Protein 4X9X (pdb70)

Structure (mmCIF, N/CA/C/O backbone):
data_4X9X
#
_entry.id   4X9X
#
_cell.length_a   167.343
_cell.length_b   41.872
_cell.length_c   38.573
_cell.angle_alpha   90.00
_cell.angle_beta   94.49
_cell.angle_gamma   90.00
#
_symmetry.space_group_name_H-M   'C 1 2 1'
#
loop_
_entity.id
_entity.type
_entity.pdbx_description
1 polymer 'DegV domain-containing protein MW1315'
2 non-polymer 'OLEIC ACID'
3 non-polymer 1,2-ETHANEDIOL
4 water water
#
loop_
_atom_site.group_PDB
_atom_site.id
_atom_site.type_symbol
_atom_site.label_atom_id
_atom_site.label_alt_id
_atom_site.label_comp_id
_atom_site.label_asym_id
_atom_site.label_entity_id
_atom_site.label_seq_id
_atom_site.pdbx_PDB_ins_code
_atom_site.Cartn_x
_atom_site.Cartn_y
_atom_site.Cartn_z
_atom_site.occupancy
_atom_site.B_iso_or_equiv
_atom_site.auth_seq_id
_atom_site.auth_comp_id
_atom_site.auth_asym_id
_atom_site.auth_atom_id
_atom_site.pdbx_PDB_model_num
ATOM 1 N N . THR A 1 22 ? -11.178 -20.565 33.174 1.00 38.68 2 THR A N 1
ATOM 2 C CA . THR A 1 22 ? -10.554 -19.354 33.691 1.00 36.68 2 THR A CA 1
ATOM 3 C C . THR A 1 22 ? -10.955 -18.145 32.845 1.00 31.55 2 THR A C 1
ATOM 4 O O . THR A 1 22 ? -11.158 -17.054 33.378 1.00 32.46 2 THR A O 1
ATOM 7 N N . LYS A 1 23 ? -11.080 -18.336 31.533 1.00 26.38 3 LYS A N 1
ATOM 8 C CA . LYS A 1 23 ? -11.466 -17.235 30.655 1.00 22.40 3 LYS A CA 1
ATOM 9 C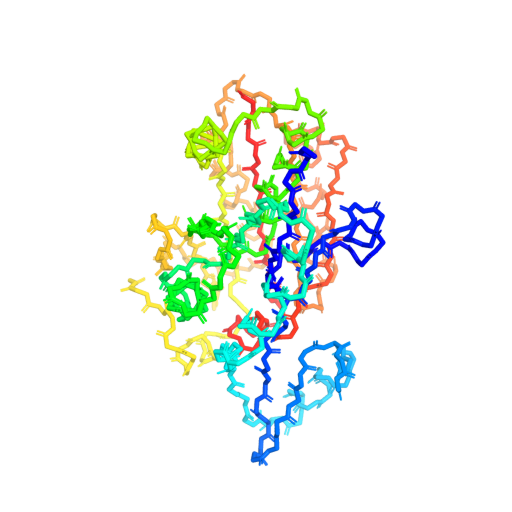 C . LYS A 1 23 ? -12.887 -16.790 30.948 1.00 16.41 3 LYS A C 1
ATOM 10 O O . LYS A 1 23 ? -13.782 -17.607 31.123 1.00 17.04 3 LYS A O 1
ATOM 29 N N . GLN A 1 24 ? -13.084 -15.488 31.003 1.00 12.76 4 GLN A N 1
ATOM 30 C CA . GLN A 1 24 ? -14.426 -14.937 31.103 1.00 10.80 4 GLN A CA 1
ATOM 31 C C . GLN A 1 24 ? -15.239 -15.229 29.845 1.00 10.62 4 GLN A C 1
ATOM 32 O O . GLN A 1 24 ? -14.707 -15.289 28.747 1.00 13.56 4 GLN A O 1
ATOM 46 N N . ILE A 1 25 ? -16.543 -15.364 30.024 1.00 9.42 5 ILE A N 1
ATOM 47 C CA . ILE A 1 25 ? -17.486 -15.572 28.941 1.00 8.77 5 ILE A CA 1
ATOM 48 C C . ILE A 1 25 ? -18.118 -14.225 28.613 1.00 8.59 5 ILE A C 1
ATOM 49 O O . ILE A 1 25 ? -18.497 -13.486 29.509 1.00 10.16 5 ILE A O 1
ATOM 65 N N . ILE A 1 26 ? -18.224 -13.896 27.327 1.00 8.29 6 ILE A N 1
ATOM 66 C CA . ILE A 1 26 ? -18.718 -12.601 26.880 1.00 8.23 6 ILE A CA 1
ATOM 67 C C . ILE A 1 26 ? -20.167 -12.697 26.419 1.00 7.55 6 ILE A C 1
ATOM 68 O O . ILE A 1 26 ? -20.497 -13.539 25.589 1.00 8.60 6 ILE A O 1
ATOM 84 N N . VAL A 1 27 ? -20.991 -11.785 26.935 1.00 7.39 7 VAL A N 1
ATOM 85 C CA . VAL A 1 27 ? -22.384 -11.625 26.541 1.00 7.23 7 VAL A CA 1
ATOM 86 C C . VAL A 1 27 ? -22.559 -10.195 26.072 1.00 6.34 7 VAL A C 1
ATOM 87 O O . VAL A 1 27 ? -21.986 -9.272 26.637 1.00 7.06 7 VAL A O 1
ATOM 100 N N . THR A 1 28 ? -23.385 -10.008 25.047 1.00 6.74 8 THR A N 1
ATOM 101 C CA . THR A 1 28 ? -23.773 -8.680 24.619 1.00 6.44 8 THR A CA 1
ATOM 102 C C . THR A 1 28 ? -25.218 -8.721 24.116 1.00 6.14 8 THR A C 1
ATOM 103 O O . THR A 1 28 ? -25.917 -9.717 24.306 1.00 8.12 8 THR A O 1
ATOM 114 N N . ASP A 1 29 ? -25.663 -7.626 23.528 1.00 6.68 9 ASP A N 1
ATOM 115 C CA . ASP A 1 29 ? -26.991 -7.539 22.921 1.00 7.01 9 ASP A CA 1
ATOM 116 C C . ASP A 1 29 ? -26.846 -7.474 21.401 1.00 7.20 9 ASP A C 1
ATOM 117 O O . ASP A 1 29 ? -25.756 -7.637 20.878 1.00 8.54 9 ASP A O 1
ATOM 126 N N . SER A 1 30 ? -27.956 -7.286 20.710 1.00 6.66 10 SER A N 1
ATOM 127 C CA . SER A 1 30 ? -27.988 -7.371 19.254 1.00 6.84 10 SER A CA 1
ATOM 128 C C . SER A 1 30 ? -27.712 -6.048 18.530 1.00 6.75 10 SER A C 1
ATOM 129 O O . SER A 1 30 ? -28.008 -5.948 17.344 1.00 7.74 10 SER A O 1
ATOM 137 N N . THR A 1 31 ? -27.103 -5.068 19.193 1.00 6.39 11 THR A N 1
ATOM 138 C CA . THR A 1 31 ? -26.899 -3.761 18.607 1.00 6.29 11 THR A CA 1
ATOM 139 C C . THR A 1 31 ? -25.445 -3.380 18.295 1.00 6.21 11 THR A C 1
ATOM 140 O O . THR A 1 31 ? -25.169 -2.204 18.058 1.00 7.48 11 THR A O 1
ATOM 151 N N . SER A 1 32 ? -24.532 -4.348 18.268 1.00 6.53 12 SER A N 1
ATOM 152 C CA . SER A 1 32 ? -23.118 -4.056 18.019 1.00 6.87 12 SER A CA 1
ATOM 153 C C . SER A 1 32 ? -22.760 -3.846 16.550 1.00 6.84 12 SER A C 1
ATOM 154 O O . SER A 1 32 ? -21.699 -3.314 16.254 1.00 8.05 12 SER A O 1
ATOM 162 N N . ASP A 1 33 ? -23.622 -4.340 15.656 1.00 6.46 13 ASP A N 1
ATOM 163 C CA . ASP A 1 33 ? -23.403 -4.358 14.206 1.00 7.15 13 ASP A CA 1
ATOM 164 C C . ASP A 1 33 ? -22.144 -5.125 13.778 1.00 8.17 13 ASP A C 1
ATOM 165 O O . ASP A 1 33 ? -21.748 -5.059 12.617 1.00 9.02 13 ASP A O 1
ATOM 174 N N . LEU A 1 34 ? -21.587 -5.938 14.667 1.00 7.36 14 LEU A N 1
ATOM 175 C CA . LEU A 1 34 ? -20.543 -6.883 14.264 1.00 7.55 14 LEU A CA 1
ATOM 176 C C . LEU A 1 34 ? -21.155 -7.998 13.438 1.00 8.65 14 LEU A C 1
ATOM 177 O O . LEU A 1 34 ? -22.329 -8.319 13.574 1.00 10.41 14 LEU A O 1
ATOM 193 N N . SER A 1 35 ? -20.372 -8.557 12.529 1.00 9.68 15 SER A N 1
ATOM 194 C CA . SER A 1 35 ? -20.886 -9.620 11.685 1.00 11.50 15 SER A CA 1
ATOM 195 C C . SER A 1 35 ? -21.222 -10.867 12.503 1.00 10.63 15 SER A C 1
ATOM 196 O O . SER A 1 35 ? -20.596 -11.160 13.520 1.00 10.46 15 SER A O 1
ATOM 204 N N . LYS A 1 36 ? -22.206 -11.625 12.034 1.00 13.60 16 LYS A N 1
ATOM 205 C CA . LYS A 1 36 ? -22.549 -12.883 12.680 1.00 12.76 16 LYS A CA 1
ATOM 206 C C . LYS A 1 36 ? -21.344 -13.824 12.703 1.00 11.94 16 LYS A C 1
ATOM 207 O O . LYS A 1 36 ? -21.129 -14.543 13.669 1.00 12.13 16 LYS A O 1
ATOM 226 N N . GLU A 1 37 ? -20.552 -13.821 11.636 1.00 11.14 17 GLU A N 1
ATOM 227 C CA . GLU A 1 37 ? -19.370 -14.672 11.565 1.00 12.63 17 GLU A CA 1
ATOM 228 C C . GLU A 1 37 ? -18.406 -14.348 12.710 1.00 10.58 17 GLU A C 1
ATOM 229 O O 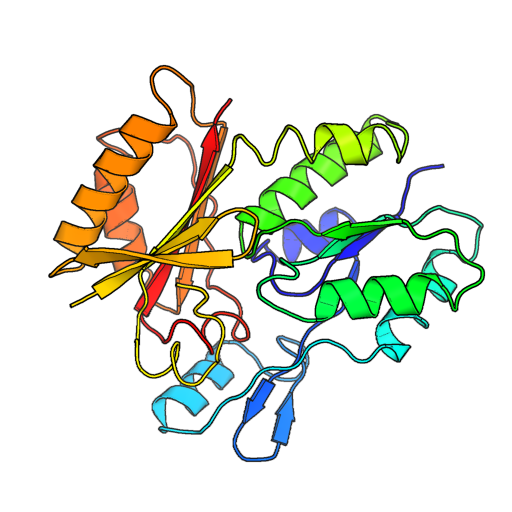. GLU A 1 37 ? -17.877 -15.262 13.361 1.00 11.15 17 GLU A O 1
ATOM 241 N N . TYR A 1 38 ? -18.181 -13.056 12.957 1.00 10.28 18 TYR A N 1
ATOM 242 C CA . TYR A 1 38 ? -17.280 -12.640 14.027 1.00 10.24 18 TYR A CA 1
ATOM 243 C C . TYR A 1 38 ? -17.839 -13.037 15.396 1.00 8.56 18 TYR A C 1
ATOM 244 O O . TYR A 1 38 ? -17.126 -13.579 16.253 1.00 9.86 18 TYR A O 1
ATOM 262 N N . LEU A 1 39 ? -19.121 -12.768 15.610 1.00 8.86 19 LEU A N 1
ATOM 263 C CA . LEU A 1 39 ? -19.754 -13.074 16.885 1.00 8.93 19 LEU A CA 1
ATOM 264 C C . LEU A 1 39 ? -19.689 -14.570 17.172 1.00 8.94 19 LEU A C 1
ATOM 265 O O . LEU A 1 39 ? -19.355 -14.984 18.289 1.00 9.72 19 LEU A O 1
ATOM 281 N N . GLU A 1 40 ? -20.005 -15.391 16.181 1.00 8.98 20 GLU A N 1
ATOM 282 C CA . GLU A 1 40 ? -19.970 -16.835 16.373 1.00 9.93 20 GLU A CA 1
ATOM 283 C C . GLU A 1 40 ? -18.540 -17.329 16.598 1.00 10.00 20 GLU A C 1
ATOM 284 O O . GLU A 1 40 ? -18.292 -18.168 17.472 1.00 10.93 20 GLU A O 1
ATOM 296 N N . ALA A 1 41 ? -17.602 -16.838 15.790 1.00 10.08 21 ALA A N 1
ATOM 297 C CA . ALA A 1 41 ? -16.223 -17.316 15.841 1.00 11.97 21 ALA A CA 1
ATOM 298 C C . ALA A 1 41 ? -15.597 -17.053 17.197 1.00 10.95 21 ALA A C 1
ATOM 299 O O . ALA A 1 41 ? -14.713 -17.786 17.629 1.00 12.73 21 ALA A O 1
ATOM 306 N N . ASN A 1 42 ? -16.036 -15.990 17.863 1.00 10.59 22 ASN A N 1
ATOM 307 C CA . ASN A 1 42 ? -15.440 -15.589 19.129 1.00 11.35 22 ASN A CA 1
ATOM 308 C C . ASN A 1 42 ? -16.304 -15.912 20.332 1.00 11.86 22 ASN A C 1
ATOM 309 O O . ASN A 1 42 ? -16.063 -15.406 21.420 1.00 12.85 22 ASN A O 1
ATOM 320 N N . ASN A 1 43 ? -17.312 -16.749 20.116 1.00 11.15 23 ASN A N 1
ATOM 321 C CA . ASN A 1 43 ? -18.166 -17.230 21.193 1.00 12.15 23 ASN A CA 1
ATOM 322 C C . ASN A 1 43 ? -18.817 -16.112 21.984 1.00 10.57 23 ASN A C 1
ATOM 323 O O . ASN A 1 43 ? -18.906 -16.160 23.210 1.00 12.33 23 ASN A O 1
ATOM 334 N N . ILE A 1 44 ? -19.289 -15.105 21.268 1.00 9.09 24 ILE A N 1
ATOM 335 C CA A ILE A 1 44 ? -19.946 -13.979 21.891 0.69 9.75 24 ILE A CA 1
ATOM 336 C CA B ILE A 1 44 ? -19.961 -13.974 21.882 0.31 9.49 24 ILE A CA 1
ATOM 337 C C . ILE A 1 44 ? -21.444 -14.271 21.915 1.00 8.89 24 ILE A C 1
ATOM 338 O O . ILE A 1 44 ? -22.068 -14.492 20.875 1.00 11.50 24 ILE A O 1
ATOM 368 N N . HIS A 1 45 ? -22.010 -14.321 23.108 1.00 7.89 25 HIS A N 1
ATOM 369 C CA . HIS A 1 45 ? -23.411 -14.689 23.278 1.00 8.35 25 HIS A CA 1
ATOM 370 C C . HIS A 1 45 ? -24.286 -13.457 23.206 1.00 8.72 25 HIS A C 1
ATOM 371 O O . HIS A 1 45 ? -24.089 -12.523 23.951 1.00 11.68 25 HIS A O 1
ATOM 385 N N . VAL A 1 46 ? -25.251 -13.461 22.297 1.00 7.76 26 VAL A N 1
ATOM 386 C CA . VAL A 1 46 ? -26.095 -12.313 22.024 1.00 8.68 26 VAL A CA 1
ATOM 387 C C . VAL A 1 46 ? -27.479 -12.507 22.632 1.00 9.62 26 VAL A C 1
ATOM 388 O O . VAL A 1 46 ? -28.137 -13.504 22.382 1.00 10.66 26 VAL A O 1
ATOM 401 N N . ILE A 1 47 ? -27.899 -11.533 23.425 1.00 7.99 27 ILE A N 1
ATOM 402 C CA . ILE A 1 47 ? -29.256 -11.463 23.966 1.00 8.96 27 ILE A CA 1
ATOM 403 C C . ILE A 1 47 ? -29.984 -10.410 23.124 1.00 8.31 27 ILE A C 1
ATOM 404 O O . ILE A 1 47 ? -29.706 -9.225 23.235 1.00 8.77 27 ILE A O 1
ATOM 420 N N . PRO A 1 48 ? -30.908 -10.831 22.254 1.00 8.04 28 PRO A N 1
ATOM 421 C CA . PRO A 1 48 ? -31.426 -9.890 21.256 1.00 8.50 28 PRO A CA 1
ATOM 422 C C . PRO A 1 48 ? -32.570 -9.020 21.749 1.00 7.56 28 PRO A C 1
ATOM 423 O O . PRO A 1 48 ? -33.370 -9.440 22.580 1.00 9.29 28 PRO A O 1
ATOM 434 N N . LEU A 1 49 ? -32.631 -7.821 21.197 1.00 7.75 29 LEU A N 1
ATOM 435 C CA . LEU A 1 49 ? -33.763 -6.926 21.375 1.00 7.50 29 LEU A CA 1
ATOM 436 C C . LEU A 1 49 ? -34.873 -7.258 20.396 1.00 7.52 29 LEU A C 1
ATOM 437 O O . LEU A 1 49 ? -34.692 -8.098 19.516 1.00 8.93 29 LEU A O 1
ATOM 453 N N . SER A 1 50 ? -36.026 -6.621 20.572 1.00 8.70 30 SER A N 1
ATOM 454 C CA A SER A 1 50 ? -37.181 -6.890 19.723 0.39 8.83 30 SER A CA 1
ATOM 455 C CA B SER A 1 50 ? -37.188 -6.889 19.733 0.61 8.99 30 SER A CA 1
ATOM 456 C C . SER A 1 50 ? -37.770 -5.621 19.114 1.00 8.57 30 SER A C 1
ATOM 457 O O . SER A 1 50 ? -37.455 -4.496 19.523 1.00 8.93 30 SER A O 1
ATOM 470 N N . LEU A 1 51 ? -38.629 -5.830 18.125 1.00 9.52 31 LEU A N 1
ATOM 471 C CA . LEU A 1 51 ? -39.375 -4.775 17.456 1.00 10.13 31 LEU A CA 1
ATOM 472 C C . LEU A 1 51 ? -40.840 -5.124 17.535 1.00 9.56 31 LEU A C 1
ATOM 473 O O . LEU A 1 51 ? -41.199 -6.276 17.406 1.00 11.89 31 LEU A O 1
ATOM 489 N N . THR A 1 52 ? -41.673 -4.121 17.746 1.00 9.20 32 THR A N 1
ATOM 490 C CA . THR A 1 52 ? -43.121 -4.284 17.685 1.00 9.71 32 THR A CA 1
ATOM 491 C C . THR A 1 52 ? -43.598 -3.480 16.490 1.00 10.46 32 THR A C 1
ATOM 492 O O . THR A 1 52 ? -43.374 -2.270 16.415 1.00 11.07 32 THR A O 1
ATOM 503 N N . ILE A 1 53 ? -44.227 -4.174 15.549 1.00 10.78 33 ILE A N 1
ATOM 504 C CA . ILE A 1 53 ? -44.654 -3.585 14.293 1.00 12.26 33 ILE A CA 1
ATOM 505 C C . ILE A 1 53 ? -46.145 -3.840 14.183 1.00 13.50 33 ILE A C 1
ATOM 506 O O . ILE A 1 53 ? -46.577 -4.986 14.109 1.00 13.78 33 ILE A O 1
ATOM 522 N N . GLU A 1 54 ? -46.925 -2.772 14.229 1.00 17.32 34 GLU A N 1
ATOM 523 C CA . GLU A 1 54 ? -48.374 -2.879 14.112 1.00 19.52 34 GLU A CA 1
ATOM 524 C C . GLU A 1 54 ? -48.987 -3.943 15.035 1.00 17.67 34 GLU A C 1
ATOM 525 O O . GLU A 1 54 ? -49.803 -4.758 14.604 1.00 20.56 34 GLU A O 1
ATOM 537 N N . GLY A 1 55 ? -48.590 -3.939 16.298 1.00 15.03 35 GLY A N 1
ATOM 538 C CA . GLY A 1 55 ? -49.198 -4.821 17.277 1.00 14.29 35 GLY A CA 1
ATOM 539 C C . GLY A 1 55 ? -48.640 -6.229 17.360 1.00 11.52 35 GLY A C 1
ATOM 540 O O . GLY A 1 55 ? -49.152 -7.026 18.159 1.00 12.32 35 GLY A O 1
ATOM 544 N N . ALA A 1 56 ? -47.589 -6.533 16.595 1.00 10.51 36 ALA A N 1
ATOM 545 C CA . ALA A 1 56 ? -46.929 -7.842 16.644 1.00 8.90 36 ALA A CA 1
ATOM 546 C C . ALA A 1 56 ? -45.446 -7.651 16.899 1.00 9.70 36 ALA A C 1
ATOM 547 O O . ALA A 1 56 ? -44.835 -6.764 16.310 1.00 11.73 36 ALA A O 1
ATOM 554 N N . SER A 1 57 ? -44.866 -8.481 17.755 1.00 9.46 37 SER A N 1
ATOM 555 C CA . SER A 1 57 ? -43.457 -8.331 18.074 1.00 9.80 37 SER A CA 1
ATOM 556 C C . SER A 1 57 ? -42.605 -9.425 17.431 1.00 9.47 37 SER A C 1
ATOM 557 O O . SER A 1 57 ? -43.071 -10.531 17.139 1.00 11.52 37 SER A O 1
ATOM 565 N N . TYR A 1 58 ? -41.351 -9.069 17.188 1.00 8.71 38 TYR A N 1
ATOM 566 C CA . TYR A 1 58 ? -40.386 -9.898 16.489 1.00 9.58 38 TYR A CA 1
ATOM 567 C C . TYR A 1 58 ? -39.032 -9.699 17.148 1.00 9.02 38 TYR A C 1
ATOM 568 O O . TYR A 1 58 ? -38.608 -8.564 17.335 1.00 10.67 38 TYR A O 1
ATOM 586 N N . VAL A 1 59 ? -38.371 -10.791 17.505 1.00 9.10 39 VAL A N 1
ATOM 587 C CA . VAL A 1 59 ? -37.001 -10.723 17.997 1.00 9.06 39 VAL A CA 1
ATOM 588 C C . VAL A 1 59 ? -36.089 -10.421 16.802 1.00 9.69 39 VAL A C 1
ATOM 589 O O . VAL A 1 59 ? -36.125 -11.103 15.784 1.00 10.71 39 VAL A O 1
ATOM 602 N N . ASP A 1 60 ? -35.273 -9.377 16.925 1.00 10.12 40 ASP A N 1
ATOM 603 C CA A ASP A 1 60 ? -34.443 -8.923 15.807 0.61 10.41 40 ASP A CA 1
ATOM 604 C CA B ASP A 1 60 ? -34.437 -8.925 15.820 0.39 13.76 40 ASP A CA 1
ATOM 605 C C . ASP A 1 60 ? -33.511 -10.045 15.348 1.00 13.78 40 ASP A C 1
ATOM 606 O O . ASP A 1 60 ? -32.811 -10.639 16.161 1.00 14.61 40 ASP A O 1
ATOM 621 N N . GLN A 1 61 ? -33.553 -10.336 14.035 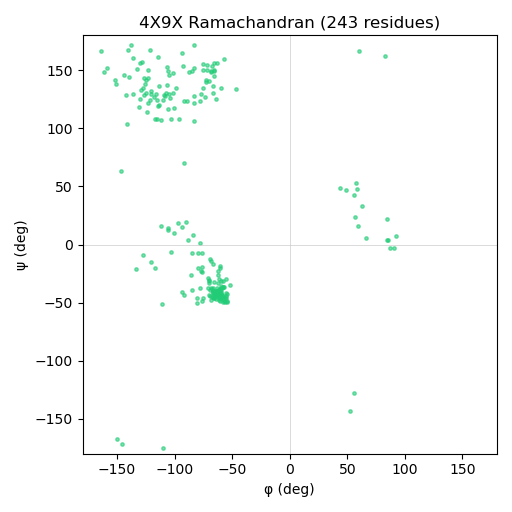1.00 13.84 41 GLN A N 1
ATOM 622 C CA . GLN A 1 61 ? -32.733 -11.354 13.350 1.00 16.10 41 GLN A CA 1
ATOM 623 C C . GLN A 1 61 ? -33.022 -12.786 13.747 1.00 18.98 41 GLN A C 1
ATOM 624 O O . GLN A 1 61 ? -32.300 -13.696 13.348 1.00 23.73 41 GLN A O 1
ATOM 638 N N . VAL A 1 62 ? -34.042 -12.983 14.561 1.00 14.43 42 VAL A N 1
ATOM 639 C CA . VAL A 1 62 ? -34.490 -14.312 14.921 1.00 13.85 42 VAL A CA 1
ATOM 640 C C . VAL A 1 62 ? -35.854 -14.544 14.271 1.00 14.38 42 VAL A C 1
ATOM 641 O O . VAL A 1 62 ? -36.064 -15.548 13.603 1.00 18.59 42 VAL A O 1
ATOM 654 N N . ASP A 1 63 ? -36.773 -13.610 14.477 1.00 13.66 43 ASP A N 1
ATOM 655 C CA . ASP A 1 63 ? -38.132 -13.713 13.953 1.00 14.62 43 ASP A CA 1
ATOM 656 C C . ASP A 1 63 ? -38.373 -12.840 12.737 1.00 14.60 43 ASP A C 1
ATOM 657 O O . ASP A 1 63 ? -39.446 -12.897 12.138 1.00 16.90 43 ASP A O 1
ATOM 666 N N . ILE A 1 64 ? -37.405 -12.005 12.385 1.00 13.79 44 ILE A N 1
ATOM 667 C CA . ILE A 1 64 ? -37.574 -11.071 11.273 1.00 14.97 44 ILE A CA 1
ATOM 668 C C . ILE A 1 64 ? -36.204 -10.807 10.668 1.00 14.19 44 ILE A C 1
ATOM 669 O O . ILE A 1 64 ? -35.220 -10.665 11.400 1.00 15.58 44 ILE A O 1
ATOM 685 N N . THR A 1 65 ? -36.131 -10.773 9.339 1.00 14.60 45 THR A N 1
ATOM 686 C CA . THR A 1 65 ? -34.893 -10.438 8.655 1.00 14.48 45 THR A CA 1
ATOM 687 C C . THR A 1 65 ? -34.868 -8.951 8.363 1.00 15.20 45 THR A C 1
ATOM 688 O O . THR A 1 65 ? -35.891 -8.272 8.416 1.00 14.98 45 THR A O 1
ATOM 699 N N . SER A 1 66 ? -33.693 -8.446 8.029 1.00 15.18 46 SER A N 1
ATOM 700 C CA . SER A 1 66 ? -33.565 -7.036 7.691 1.00 14.72 46 SER A CA 1
ATOM 701 C C . SER A 1 66 ? -34.379 -6.677 6.431 1.00 15.06 46 SER A C 1
ATOM 702 O O . SER A 1 66 ? -35.034 -5.633 6.378 1.00 15.42 46 SER A O 1
ATOM 710 N N . GLU A 1 67 ? -34.367 -7.553 5.431 1.00 16.70 47 GLU A N 1
ATOM 711 C CA . GLU A 1 67 ? -35.182 -7.352 4.231 1.00 17.46 47 GLU A CA 1
ATOM 712 C C . GLU A 1 67 ? -36.675 -7.246 4.577 1.00 16.18 47 GLU A C 1
ATOM 713 O O . GLU A 1 67 ? -37.388 -6.378 4.075 1.00 17.39 47 GLU A O 1
ATOM 725 N N . GLU A 1 68 ? -37.150 -8.140 5.434 1.00 15.42 48 GLU A N 1
ATOM 726 C CA . GLU A 1 68 ? -38.545 -8.105 5.860 1.00 16.32 48 GLU A CA 1
ATOM 727 C C . GLU A 1 68 ? -38.856 -6.809 6.609 1.00 14.89 48 GLU A C 1
ATOM 728 O O . GLU A 1 68 ? -39.899 -6.187 6.383 1.00 16.96 48 GLU A O 1
ATOM 740 N N . PHE A 1 69 ? -37.955 -6.398 7.497 1.00 14.59 49 PHE A N 1
ATOM 741 C CA . PHE A 1 69 ? -38.159 -5.169 8.243 1.00 13.76 49 PHE A CA 1
ATOM 742 C C . PHE A 1 69 ? -38.318 -3.971 7.305 1.00 14.98 49 PHE A C 1
ATOM 743 O O . PHE A 1 69 ? -39.217 -3.134 7.468 1.00 14.55 49 PHE A O 1
ATOM 760 N N . ILE A 1 70 ? -37.434 -3.873 6.323 1.00 14.79 50 ILE A N 1
ATOM 761 C CA . ILE A 1 70 ? -37.475 -2.758 5.395 1.00 16.65 50 ILE A CA 1
ATOM 762 C C . ILE A 1 70 ? -38.811 -2.728 4.639 1.00 17.19 50 ILE A C 1
ATOM 763 O O . ILE A 1 70 ? -39.390 -1.660 4.411 1.00 18.31 50 ILE A O 1
ATOM 779 N N . ASN A 1 71 ? -39.327 -3.897 4.280 1.00 18.48 51 ASN A N 1
ATOM 780 C CA . ASN A 1 71 ? -40.636 -3.955 3.650 1.00 20.81 51 ASN A CA 1
ATOM 781 C C . ASN A 1 71 ? -41.751 -3.403 4.554 1.00 20.07 51 ASN A C 1
ATOM 782 O O . ASN A 1 71 ? -42.622 -2.673 4.091 1.00 21.75 51 ASN A O 1
ATOM 793 N N . HIS A 1 72 ? -41.730 -3.723 5.841 1.00 18.78 52 HIS A N 1
ATOM 794 C CA . HIS A 1 72 ? -42.700 -3.138 6.767 1.00 18.55 52 HIS A CA 1
ATOM 795 C C . HIS A 1 72 ? -42.588 -1.609 6.811 1.00 18.36 52 HIS A C 1
ATOM 796 O O . HIS A 1 72 ? -43.589 -0.891 6.705 1.00 18.61 52 HIS A O 1
ATOM 810 N N . ILE A 1 73 ? -41.367 -1.110 6.966 1.00 18.03 53 ILE A N 1
ATOM 811 C CA . ILE A 1 73 ? -41.146 0.330 7.029 1.00 19.32 53 ILE A CA 1
ATOM 812 C C . ILE A 1 73 ? -41.642 1.031 5.771 1.00 23.27 53 ILE A C 1
ATOM 813 O O . ILE A 1 73 ? -42.286 2.075 5.854 1.00 23.73 53 ILE A O 1
ATOM 829 N N . GLU A 1 74 ? -41.351 0.455 4.609 1.00 24.61 54 GLU A N 1
ATOM 830 C CA . GLU A 1 74 ? -41.756 1.060 3.344 1.00 26.06 54 GLU A CA 1
ATOM 831 C C . GLU A 1 74 ? -43.264 1.043 3.140 1.00 27.68 54 GLU A C 1
ATOM 832 O O . GLU A 1 74 ? -43.785 1.721 2.254 1.00 29.44 54 GLU A O 1
ATOM 844 N N . ASN A 1 75 ? -43.958 0.255 3.951 1.00 26.70 55 ASN A N 1
ATOM 845 C CA . ASN A 1 75 ? -45.408 0.208 3.930 1.00 27.62 55 ASN A CA 1
ATOM 846 C C . ASN A 1 75 ? -46.005 1.165 4.961 1.00 26.41 55 ASN A C 1
ATOM 847 O O . ASN A 1 75 ? -47.189 1.083 5.280 1.00 27.20 55 ASN A O 1
ATOM 858 N N . ASP A 1 76 ? -45.182 2.079 5.470 1.00 25.87 56 ASP A N 1
ATOM 859 C CA . ASP A 1 76 ? -45.645 3.120 6.392 1.00 25.75 56 ASP A CA 1
ATOM 860 C C . ASP A 1 76 ? -46.184 2.542 7.701 1.00 23.91 56 ASP A C 1
ATOM 861 O O . ASP A 1 76 ? -47.102 3.102 8.298 1.00 24.93 56 ASP A O 1
ATOM 865 N N . GLU A 1 77 ? -45.601 1.432 8.147 1.00 21.36 57 GLU A N 1
ATOM 866 C CA . GLU A 1 77 ? -46.047 0.778 9.370 1.00 20.71 57 GLU A CA 1
ATOM 867 C C . GLU A 1 77 ? -45.342 1.349 10.608 1.00 19.86 57 GLU A C 1
ATOM 868 O O . GLU A 1 77 ? -44.192 1.789 10.543 1.00 22.28 57 GLU A O 1
ATOM 880 N N . ASP A 1 78 ? -46.054 1.340 11.731 1.00 19.69 58 ASP A N 1
ATOM 881 C CA . ASP A 1 78 ? -45.550 1.856 13.001 1.00 22.13 58 ASP A CA 1
ATOM 882 C C . ASP A 1 78 ? -44.596 0.851 13.627 1.00 18.08 58 ASP A C 1
ATOM 883 O O . ASP A 1 78 ? -44.946 -0.320 13.747 1.00 19.83 58 ASP A O 1
ATOM 892 N N . VAL A 1 79 ? -43.404 1.298 14.027 1.00 15.12 59 VAL A N 1
ATOM 893 C CA A VAL A 1 79 ? -42.437 0.419 14.688 0.45 14.43 59 VAL A CA 1
ATOM 894 C CA B VAL A 1 79 ? -42.440 0.424 14.680 0.55 14.34 59 VAL A CA 1
ATOM 895 C C . VAL A 1 79 ? -41.957 1.020 15.999 1.00 14.42 59 VAL A C 1
ATOM 896 O O . VAL A 1 79 ? -41.682 2.214 16.093 1.00 16.66 59 VAL A O 1
ATOM 920 N N . LYS A 1 80 ? -41.873 0.166 17.006 1.00 11.96 60 LYS A N 1
ATOM 921 C CA . LYS A 1 80 ? -41.290 0.487 18.296 1.00 12.17 60 LYS A CA 1
ATOM 922 C C . LYS A 1 80 ? -40.262 -0.595 18.587 1.00 10.81 60 LYS A C 1
ATOM 923 O O . LYS A 1 80 ? -40.333 -1.686 18.024 1.00 13.98 60 LYS A O 1
ATOM 942 N N . THR A 1 81 ? -39.288 -0.296 19.434 1.00 8.50 61 THR A N 1
ATOM 943 C CA . THR A 1 81 ? -38.321 -1.294 19.861 1.00 7.63 61 THR A CA 1
ATOM 944 C C . THR A 1 81 ? -38.465 -1.577 21.349 1.00 8.75 61 THR A C 1
ATOM 945 O O . THR A 1 81 ? -39.063 -0.790 22.097 1.00 9.91 61 THR A O 1
ATOM 956 N N . SER A 1 82 ? -37.925 -2.715 21.773 1.00 8.57 62 SER A N 1
ATOM 957 C CA A SER A 1 82 ? -37.924 -3.090 23.185 0.58 10.48 62 SER A CA 1
ATOM 958 C CA B SER A 1 82 ? -37.930 -3.076 23.183 0.22 9.38 62 SER A CA 1
ATOM 959 C CA C SER A 1 82 ?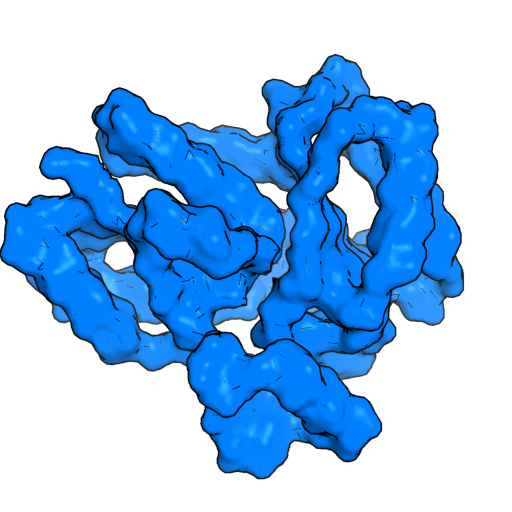 -37.930 -3.083 23.177 0.20 9.62 62 SER A CA 1
ATOM 960 C C . SER A 1 82 ? -36.620 -3.743 23.594 1.00 8.65 62 SER A C 1
ATOM 961 O O . SER A 1 82 ? -36.039 -4.527 22.840 1.00 9.51 62 SER A O 1
ATOM 979 N N . GLN A 1 83 ? -36.184 -3.421 24.809 1.00 9.12 63 GLN A N 1
ATOM 980 C CA A GLN A 1 83 ? -35.081 -4.111 25.460 0.45 9.78 63 GLN A CA 1
ATOM 981 C CA B GLN A 1 83 ? -35.079 -4.103 25.451 0.55 8.28 63 GLN A CA 1
ATOM 982 C C . GLN A 1 83 ? -35.465 -5.576 25.678 1.00 9.04 63 GLN A C 1
ATOM 983 O O . GLN A 1 83 ? -36.649 -5.928 25.679 1.00 9.40 63 GLN A O 1
ATOM 1009 N N . PRO A 1 84 ? -34.475 -6.455 25.893 1.00 8.53 64 PRO A N 1
ATOM 1010 C CA . PRO A 1 84 ? -34.814 -7.854 26.185 1.00 8.84 64 PRO A CA 1
ATOM 1011 C C . PRO A 1 84 ? -35.503 -8.017 27.533 1.00 9.61 64 PRO A C 1
ATOM 1012 O O . PRO A 1 84 ? -35.311 -7.191 28.429 1.00 9.92 64 PRO A O 1
ATOM 1023 N N . ALA A 1 85 ? -36.300 -9.068 27.658 1.00 11.67 65 ALA A N 1
ATOM 1024 C CA . ALA A 1 85 ? -36.898 -9.410 28.932 1.00 13.42 65 ALA A CA 1
ATOM 1025 C C . ALA A 1 85 ? -35.827 -9.835 29.938 1.00 11.96 65 ALA A C 1
ATOM 1026 O O . ALA A 1 85 ? -34.850 -10.506 29.588 1.00 11.82 65 ALA A O 1
ATOM 1033 N N . ILE A 1 86 ? -36.029 -9.494 31.206 1.00 11.32 66 ILE A N 1
ATOM 1034 C CA . ILE A 1 86 ? -35.055 -9.834 32.234 1.00 11.03 66 ILE A CA 1
ATOM 1035 C C . ILE A 1 86 ? -34.793 -11.346 32.304 1.00 9.82 66 ILE A C 1
ATOM 1036 O O . ILE A 1 86 ? -33.662 -11.775 32.539 1.00 10.11 66 ILE A O 1
ATOM 1052 N N . GLY A 1 87 ? -35.826 -12.150 32.094 1.00 11.71 67 GLY A N 1
ATOM 1053 C CA . GLY A 1 87 ? -35.673 -13.595 32.149 1.00 12.09 67 GLY A CA 1
ATOM 1054 C C . GLY A 1 87 ? -34.717 -14.154 31.107 1.00 10.72 67 GLY A C 1
ATOM 1055 O O . GLY A 1 87 ? -34.139 -15.223 31.322 1.00 12.64 67 GLY A O 1
ATOM 1059 N N . GLU A 1 88 ? -34.544 -13.455 29.988 1.00 11.50 68 GLU A N 1
ATOM 1060 C CA . GLU A 1 88 ? -33.608 -13.907 28.962 1.00 12.32 68 GLU A CA 1
ATOM 1061 C C . GLU A 1 88 ? -32.179 -13.779 29.476 1.00 10.03 68 GLU A C 1
ATOM 1062 O O . GLU A 1 88 ? -31.341 -14.648 29.226 1.00 12.20 68 GLU A O 1
ATOM 1074 N N . PHE A 1 89 ? -31.898 -12.702 30.202 1.00 9.22 69 PHE A N 1
ATOM 1075 C CA . PHE A 1 89 ? -30.598 -12.541 30.823 1.00 9.03 69 PHE A CA 1
ATOM 1076 C C . PHE A 1 89 ? -30.389 -13.531 31.961 1.00 8.62 69 PHE A C 1
ATOM 1077 O O . PHE A 1 89 ? -29.327 -14.135 32.061 1.00 9.58 69 PHE A O 1
ATOM 1094 N N . ILE A 1 90 ? -31.394 -13.700 32.816 1.00 9.20 70 ILE A N 1
ATOM 1095 C CA . ILE A 1 90 ? -31.273 -14.619 33.938 1.00 9.46 70 ILE A CA 1
ATOM 1096 C C . ILE A 1 90 ? -30.949 -16.030 33.439 1.00 9.32 70 ILE A C 1
ATOM 1097 O O . ILE A 1 90 ? -30.017 -16.664 33.918 1.00 10.32 70 ILE A O 1
ATOM 1113 N N . SER A 1 91 ? -31.712 -16.509 32.463 1.00 10.92 71 SER A N 1
ATOM 1114 C CA A SER A 1 91 ? -31.489 -17.840 31.914 0.53 12.66 71 SER A CA 1
ATOM 1115 C CA B SER A 1 91 ? -31.491 -17.842 31.910 0.47 12.20 71 SER A CA 1
ATOM 1116 C C . SER A 1 91 ? -30.093 -17.984 31.300 1.00 10.60 71 SER A C 1
ATOM 1117 O O . SER A 1 91 ? -29.400 -18.974 31.545 1.00 11.88 71 SER A O 1
ATOM 1131 N N . ALA A 1 92 ? -29.678 -17.001 30.499 1.00 10.37 72 ALA A N 1
ATOM 1132 C CA . ALA A 1 92 ? -28.377 -17.055 29.844 1.00 10.85 72 ALA A CA 1
ATOM 1133 C C . ALA A 1 92 ? -27.242 -17.040 30.865 1.00 9.33 72 ALA A C 1
ATOM 1134 O O . ALA A 1 92 ? -26.299 -17.825 30.773 1.00 10.73 72 ALA A O 1
ATOM 1141 N N . TYR A 1 93 ? -27.319 -16.140 31.837 1.00 8.70 73 TYR A N 1
ATOM 1142 C CA . TYR A 1 93 ? -26.245 -16.039 32.809 1.00 8.03 73 TYR A CA 1
ATOM 1143 C C . TYR A 1 93 ? -26.099 -17.326 33.625 1.00 9.68 73 TYR A C 1
ATOM 1144 O O . TYR A 1 93 ? -24.997 -17.807 33.860 1.00 9.73 73 TYR A O 1
ATOM 1162 N N . GLU A 1 94 ? -27.216 -17.891 34.056 1.00 9.75 74 GLU A N 1
ATOM 1163 C CA . GLU A 1 94 ? -27.132 -19.060 34.911 1.00 10.17 74 GLU A CA 1
ATOM 1164 C C . GLU A 1 94 ? -26.595 -20.252 34.128 1.00 10.93 74 GLU A C 1
ATOM 1165 O O . GLU A 1 94 ? -25.816 -21.042 34.649 1.00 12.42 74 GLU A O 1
ATOM 1177 N N . GLU A 1 95 ? -26.981 -20.377 32.859 1.00 11.03 75 GLU A N 1
ATOM 1178 C CA . GLU A 1 95 ? -26.475 -21.449 32.017 1.00 12.13 75 GLU A CA 1
ATOM 1179 C C . GLU A 1 95 ? -24.989 -21.264 31.716 1.00 11.11 75 GLU A C 1
ATOM 1180 O O . GLU A 1 95 ? -24.195 -22.186 31.852 1.00 12.35 75 GLU A O 1
ATOM 1192 N N . LEU A 1 96 ? -24.599 -20.058 31.319 1.00 10.42 76 LEU A N 1
ATOM 1193 C CA . LEU A 1 96 ? -23.213 -19.821 30.957 1.00 10.61 76 LEU A CA 1
ATOM 1194 C C . LEU A 1 96 ? -22.281 -19.958 32.152 1.00 10.70 76 LEU A C 1
ATOM 1195 O O . LEU A 1 96 ? -21.124 -20.376 32.009 1.00 12.23 76 LEU A O 1
ATOM 1211 N N . GLY A 1 97 ? -22.775 -19.615 33.337 1.00 11.52 77 GLY A N 1
ATOM 1212 C CA . GLY A 1 97 ? -21.975 -19.703 34.548 1.00 12.18 77 GLY A CA 1
ATOM 1213 C C . GLY A 1 97 ? -21.950 -21.071 35.199 1.00 13.77 77 GLY A C 1
ATOM 1214 O O . GLY A 1 97 ? -21.408 -21.237 36.297 1.00 15.50 77 GLY A O 1
ATOM 1218 N N . LYS A 1 98 ? -22.506 -22.065 34.516 1.00 13.71 78 LYS A N 1
ATOM 1219 C CA . LYS A 1 98 ? -22.731 -23.381 35.109 1.00 16.70 78 LYS A CA 1
ATOM 1220 C C . LYS A 1 98 ? -21.493 -24.050 35.692 1.00 18.76 78 LYS A C 1
ATOM 1221 O O . LYS A 1 98 ? -21.629 -24.838 36.633 1.00 22.71 78 LYS A O 1
ATOM 1240 N N . ASP A 1 99 ? -20.309 -23.773 35.151 1.00 17.13 79 ASP A N 1
ATOM 1241 C CA . ASP A 1 99 ? -19.067 -24.393 35.632 1.00 20.46 79 ASP A CA 1
ATOM 1242 C C . ASP A 1 99 ? -18.216 -23.418 36.442 1.00 19.55 79 ASP A C 1
ATOM 1243 O O . ASP A 1 99 ? -17.052 -23.683 36.712 1.00 19.37 79 ASP A O 1
ATOM 1252 N N . GLY A 1 100 ? -18.792 -22.282 36.814 1.00 15.65 80 GLY A N 1
ATOM 1253 C CA . GLY A 1 100 ? -18.108 -21.314 37.656 1.00 15.73 80 GLY A CA 1
ATOM 1254 C C . GLY A 1 100 ? -17.349 -20.221 36.915 1.00 15.24 80 GLY A C 1
ATOM 1255 O O . GLY A 1 100 ? -16.651 -19.426 37.532 1.00 17.87 80 GLY A O 1
ATOM 1259 N N . SER A 1 101 ? -17.486 -20.148 35.596 1.00 13.33 81 SER A N 1
ATOM 1260 C CA . SER A 1 101 ? -16.827 -19.082 34.841 1.00 14.01 81 SER A CA 1
ATOM 1261 C C . SER A 1 101 ? -17.511 -17.745 35.080 1.00 12.18 81 SER A C 1
ATOM 1262 O O . SER A 1 101 ? -18.733 -17.672 35.180 1.00 13.70 81 SER A O 1
ATOM 1270 N N . GLU A 1 102 ? -16.708 -16.699 35.179 1.00 12.67 82 GLU A N 1
ATOM 1271 C CA . GLU A 1 102 ? -17.190 -15.330 35.205 1.00 12.78 82 GLU A CA 1
ATOM 1272 C C . GLU A 1 102 ? -17.776 -14.949 33.848 1.00 10.53 82 GLU A C 1
ATOM 1273 O O . GLU A 1 102 ? -17.300 -15.401 32.805 1.00 11.76 82 GLU A O 1
ATOM 1285 N N . ILE A 1 103 ? -18.766 -14.073 33.886 0.99 9.51 83 ILE A N 1
ATOM 1286 C CA A ILE A 1 103 ? -19.380 -13.530 32.684 0.74 9.14 83 ILE A CA 1
ATOM 1287 C CA B ILE A 1 103 ? -19.389 -13.532 32.688 0.26 9.44 83 ILE A CA 1
ATOM 1288 C C . ILE A 1 103 ? -19.165 -12.028 32.668 1.00 8.68 83 ILE A C 1
ATOM 1289 O O . ILE A 1 103 ? -19.321 -11.368 33.692 0.96 9.05 83 ILE A O 1
ATOM 1319 N N . ILE A 1 104 ? -18.803 -11.494 31.501 1.00 7.59 84 ILE A N 1
ATOM 1320 C CA . ILE A 1 104 ? -18.750 -10.052 31.265 1.00 7.38 84 ILE A CA 1
ATOM 1321 C C . ILE A 1 104 ? -19.830 -9.759 30.221 1.00 6.69 84 ILE A C 1
ATOM 1322 O O . ILE A 1 104 ? -19.784 -10.283 29.105 1.00 8.01 84 ILE A O 1
ATOM 1338 N N . SER A 1 105 ? -20.788 -8.929 30.603 1.00 6.34 85 SER A N 1
ATOM 1339 C CA . SER A 1 105 ? -21.968 -8.659 29.804 1.00 6.62 85 SER A CA 1
ATOM 1340 C C . SER A 1 105 ? -21.942 -7.179 29.437 1.00 6.44 85 SER A C 1
ATOM 1341 O O . SER A 1 105 ? -22.103 -6.336 30.329 1.00 7.21 85 SER A O 1
ATOM 1349 N N . ILE A 1 106 ? -21.671 -6.852 28.165 1.00 6.50 86 ILE A N 1
ATOM 1350 C CA . ILE A 1 106 ? -21.457 -5.466 27.749 1.00 6.44 86 ILE A CA 1
ATOM 1351 C C . ILE A 1 106 ? -22.588 -5.046 26.823 1.00 5.78 86 ILE A C 1
ATOM 1352 O O . ILE A 1 106 ? -22.946 -5.790 25.915 1.00 6.46 86 ILE A O 1
ATOM 1368 N N . HIS A 1 107 ? -23.117 -3.838 27.028 1.00 5.75 87 HIS A N 1
ATOM 1369 C CA . HIS A 1 107 ? -24.374 -3.440 26.392 1.00 5.91 87 HIS A CA 1
ATOM 1370 C C . HIS A 1 107 ? -24.342 -2.041 25.817 1.00 5.67 87 HIS A C 1
ATOM 1371 O O . HIS A 1 107 ? -23.517 -1.204 26.195 1.00 6.90 87 HIS A O 1
ATOM 1385 N N . LEU A 1 108 ? -25.264 -1.787 24.898 1.00 5.61 88 LEU A N 1
ATOM 1386 C CA . LEU A 1 108 ? -25.432 -0.447 24.383 1.00 5.56 88 LEU A CA 1
ATOM 1387 C C . LEU A 1 108 ? -25.718 0.536 25.518 1.00 5.65 88 LEU A C 1
ATOM 1388 O O . LEU A 1 108 ? -26.190 0.172 26.590 1.00 6.08 88 LEU A O 1
ATOM 1404 N N . SER A 1 109 ? -25.469 1.798 25.220 1.00 6.09 89 SER A N 1
ATOM 1405 C CA . SER A 1 109 ? -25.590 2.866 26.162 1.00 5.89 89 SER A CA 1
ATOM 1406 C C . SER A 1 109 ? -26.867 2.856 26.978 1.00 5.65 89 SER A C 1
ATOM 1407 O O . SER A 1 109 ? -27.972 2.784 26.439 1.00 6.42 89 SER A O 1
ATOM 1415 N N . SER A 1 110 ? -26.717 3.045 28.280 1.00 6.37 90 SER A N 1
ATOM 1416 C CA . SER A 1 110 ? -27.870 3.311 29.127 1.00 6.75 90 SER A CA 1
ATOM 1417 C C . SER A 1 110 ? -28.606 4.585 28.735 1.00 6.94 90 SER A C 1
ATOM 1418 O O . SER A 1 110 ? -29.777 4.747 29.071 1.00 8.75 90 SER A O 1
ATOM 1426 N N . GLY A 1 111 ? -27.946 5.486 28.014 1.00 6.65 91 GLY A N 1
ATOM 1427 C CA . GLY A 1 111 ? -28.608 6.676 27.514 1.00 7.43 91 GLY A CA 1
ATOM 1428 C C . GLY A 1 111 ? -29.499 6.420 26.309 1.00 7.76 91 GLY A C 1
ATOM 1429 O O . GLY A 1 111 ? -30.217 7.314 25.882 1.00 8.49 91 GLY A O 1
ATOM 1433 N N . LEU A 1 112 ? -29.444 5.203 25.770 1.00 7.16 92 LEU A N 1
ATOM 1434 C CA . LEU A 1 112 ? -30.246 4.836 24.600 1.00 6.83 92 LEU A CA 1
ATOM 1435 C C . LEU A 1 112 ? -31.250 3.717 24.886 1.00 6.71 92 LEU A C 1
ATOM 1436 O O . LEU A 1 112 ? -32.189 3.539 24.127 1.00 8.23 92 LEU A O 1
ATOM 1452 N N . SER A 1 113 ? -31.029 2.950 25.951 1.00 6.82 93 SER A N 1
ATOM 1453 C CA . SER A 1 113 ? -31.861 1.780 26.195 1.00 6.72 93 SER A CA 1
ATOM 1454 C C . SER A 1 113 ? -31.799 1.364 27.655 1.00 6.77 93 SER A C 1
ATOM 1455 O O . SER A 1 113 ? -30.778 1.554 28.308 1.00 7.20 93 SER A O 1
ATOM 1463 N N . GLY A 1 114 ? -32.868 0.734 28.141 1.00 7.19 94 GLY A N 1
ATOM 1464 C CA . GLY A 1 114 ? -32.879 0.086 29.438 1.00 7.34 94 GLY A CA 1
ATOM 1465 C C . GLY A 1 114 ? -32.197 -1.271 29.477 1.00 6.64 94 GLY A C 1
ATOM 1466 O O . GLY A 1 114 ? -32.176 -1.905 30.536 1.00 7.58 94 GLY A O 1
ATOM 1470 N N . THR A 1 115 ? -31.641 -1.727 28.355 1.00 6.17 95 THR A N 1
ATOM 1471 C CA . THR A 1 115 ? -30.998 -3.034 28.292 1.00 6.62 95 THR A CA 1
ATOM 1472 C C . THR A 1 115 ? -29.918 -3.204 29.375 1.00 5.66 95 THR A C 1
ATOM 1473 O O . THR A 1 115 ? -29.902 -4.214 30.076 1.00 6.34 95 THR A O 1
ATOM 1484 N N . TYR A 1 116 ? -29.023 -2.237 29.508 1.00 5.87 96 TYR A N 1
ATOM 1485 C CA . TYR A 1 116 ? -27.969 -2.309 30.498 1.00 5.91 96 TYR A CA 1
ATOM 1486 C C . TYR A 1 116 ? -28.539 -2.467 31.911 1.00 6.07 96 TYR A C 1
ATOM 1487 O O . TYR A 1 116 ? -28.107 -3.324 32.678 1.00 6.45 96 TYR A O 1
ATOM 1505 N N . ASN A 1 117 ? -29.510 -1.639 32.251 1.00 6.31 97 ASN A N 1
ATOM 1506 C CA . ASN A 1 117 ? -30.132 -1.720 33.564 1.00 6.97 97 ASN A CA 1
ATOM 1507 C C . ASN A 1 117 ? -30.767 -3.089 33.810 1.00 6.68 97 ASN A C 1
ATOM 1508 O O . ASN A 1 117 ? -30.662 -3.658 34.901 1.00 7.79 97 ASN A O 1
ATOM 1519 N N . THR A 1 118 ? -31.430 -3.626 32.793 1.00 6.75 98 THR A N 1
ATOM 1520 C CA . THR A 1 118 ? -32.052 -4.933 32.894 1.00 7.20 98 THR A CA 1
ATOM 1521 C C . THR A 1 118 ? -31.018 -6.047 33.087 1.00 7.05 98 THR A C 1
ATOM 1522 O O . THR A 1 118 ? -31.211 -6.942 33.914 1.00 7.68 98 THR A O 1
ATOM 1533 N N . ALA A 1 119 ? -29.911 -5.972 32.352 1.00 7.33 99 ALA A N 1
ATOM 1534 C CA . ALA A 1 119 ? -28.813 -6.913 32.514 1.00 6.83 99 ALA A CA 1
ATOM 1535 C C . ALA A 1 119 ? -28.264 -6.843 33.942 1.00 6.20 99 ALA A C 1
ATOM 1536 O O . ALA A 1 119 ? -28.031 -7.875 34.575 1.00 7.04 99 ALA A O 1
ATOM 1543 N N . TYR A 1 120 ? -28.089 -5.629 34.455 1.00 6.86 100 TYR A N 1
ATOM 1544 C CA . TYR A 1 120 ? -27.629 -5.478 35.830 1.00 7.10 100 TYR A CA 1
ATOM 1545 C C . TYR A 1 120 ? -28.607 -6.105 36.817 1.00 6.52 100 TYR A C 1
ATOM 1546 O O . TYR A 1 120 ? -28.219 -6.843 37.724 1.00 7.29 100 TYR A O 1
ATOM 1564 N N . GLN A 1 121 ? -29.895 -5.847 36.642 1.00 6.72 101 GLN A N 1
ATOM 1565 C CA . GLN A 1 121 ? -30.873 -6.441 37.534 1.00 8.21 101 GLN A CA 1
ATOM 1566 C C . GLN A 1 121 ? -30.814 -7.960 37.483 1.00 8.09 101 GLN A C 1
ATOM 1567 O O . GLN A 1 121 ? -30.854 -8.622 38.512 1.00 8.73 101 GLN A O 1
ATOM 1581 N N . ALA A 1 122 ? -30.702 -8.518 36.286 1.00 7.93 102 ALA A N 1
ATOM 1582 C CA . ALA A 1 122 ? -30.591 -9.956 36.143 1.00 8.25 102 ALA A CA 1
ATOM 1583 C C . ALA A 1 122 ? -29.344 -10.472 36.857 1.00 7.98 102 ALA A C 1
ATOM 1584 O O . ALA A 1 122 ? -29.369 -11.552 37.463 1.00 9.04 102 ALA A O 1
ATOM 1591 N N . SER A 1 123 ? -28.256 -9.714 36.782 1.00 8.05 103 SER A N 1
ATOM 1592 C CA . SER A 1 123 ? -27.012 -10.137 37.413 1.00 8.70 103 SER A CA 1
ATOM 1593 C C . SER A 1 123 ? -27.148 -10.265 38.936 1.00 9.04 103 SER A C 1
ATOM 1594 O O . SER A 1 123 ? -26.356 -10.957 39.574 1.00 10.71 103 SER A O 1
ATOM 1602 N N . GLN A 1 124 ? -28.121 -9.572 39.520 1.00 9.29 104 GLN A N 1
ATOM 1603 C CA . GLN A 1 124 ? -28.387 -9.647 40.959 1.00 10.58 104 GLN A CA 1
ATOM 1604 C C . GLN A 1 124 ? -29.366 -10.766 41.325 1.00 10.77 104 GLN A C 1
ATOM 1605 O O . GLN A 1 124 ? -29.705 -10.929 42.503 1.00 13.20 104 GLN A O 1
ATOM 1619 N N . MET A 1 125 ? -29.785 -11.554 40.338 1.00 9.91 105 MET A N 1
ATOM 1620 C CA A MET A 1 125 ? -30.789 -12.592 40.519 0.50 10.39 105 MET A CA 1
ATOM 1621 C CA B MET A 1 125 ? -30.789 -12.598 40.521 0.50 11.68 105 MET A CA 1
ATOM 1622 C C . MET A 1 125 ? -30.299 -13.961 40.042 1.00 11.11 105 MET A C 1
ATOM 1623 O O . MET A 1 125 ? -31.100 -14.874 39.806 1.00 13.67 105 MET A O 1
ATOM 1649 N N . VAL A 1 126 ? -28.985 -14.106 39.893 1.00 9.70 106 VAL A N 1
ATOM 1650 C CA . VAL A 1 126 ? -28.387 -15.382 39.494 1.00 9.23 106 VAL A CA 1
ATOM 1651 C C . VAL A 1 126 ? -27.259 -15.753 40.435 1.00 9.45 106 VAL A C 1
ATOM 1652 O O . VAL A 1 126 ? -26.679 -14.904 41.106 1.00 10.81 106 VAL A O 1
ATOM 1665 N N . ASP A 1 127 ? -26.971 -17.042 40.503 1.00 9.17 107 ASP A N 1
ATOM 1666 C CA . ASP A 1 127 ? -25.838 -17.523 41.274 1.00 9.79 107 ASP A CA 1
ATOM 1667 C C . ASP A 1 127 ? -24.502 -17.284 40.572 1.00 10.75 107 ASP A C 1
ATOM 1668 O O . ASP A 1 127 ? -23.455 -17.178 41.213 1.00 13.66 107 ASP A O 1
ATOM 1677 N N . ALA A 1 128 ? -24.551 -17.163 39.258 1.00 10.88 108 ALA A N 1
ATOM 1678 C CA . ALA A 1 128 ? -23.374 -16.921 38.442 1.00 11.42 108 ALA A CA 1
ATOM 1679 C C . ALA A 1 128 ? -22.751 -15.568 38.788 1.00 11.18 108 ALA A C 1
ATOM 1680 O O . ALA A 1 128 ? -23.437 -14.668 39.278 1.00 11.76 108 ALA A O 1
ATOM 1687 N N . ASN A 1 129 ? -21.457 -15.431 38.505 1.00 11.07 109 ASN A N 1
ATOM 1688 C CA . ASN A 1 129 ? -20.712 -14.195 38.739 1.00 12.53 109 ASN A CA 1
ATOM 1689 C C . ASN A 1 129 ? -20.666 -13.385 37.454 1.00 10.64 109 ASN A C 1
ATOM 1690 O O . ASN A 1 129 ? -19.967 -13.764 36.521 1.00 12.15 109 ASN A O 1
ATOM 1701 N N . VAL A 1 130 ? -21.416 -12.292 37.425 1.00 9.20 110 VAL A N 1
ATOM 1702 C CA . VAL A 1 130 ? -21.603 -11.495 36.226 1.00 8.24 110 VAL A CA 1
ATOM 1703 C C . VAL A 1 130 ? -21.221 -10.052 36.487 1.00 8.45 110 VAL A C 1
ATOM 1704 O O . VAL A 1 130 ? -21.696 -9.452 37.452 1.00 10.59 110 VAL A O 1
ATOM 1717 N N . THR A 1 131 ? -20.391 -9.507 35.601 1.00 8.08 111 THR A N 1
ATOM 1718 C CA . THR A 1 131 ? -20.045 -8.089 35.583 1.00 8.12 111 THR A CA 1
ATOM 1719 C C . THR A 1 131 ? -20.683 -7.464 34.355 1.00 7.94 111 THR A C 1
ATOM 1720 O O . THR A 1 131 ? -20.473 -7.951 33.254 1.00 9.17 111 THR A O 1
ATOM 1731 N N . VAL A 1 132 ? -21.470 -6.421 34.566 1.00 7.48 112 VAL A N 1
ATOM 1732 C CA . VAL A 1 132 ? -22.207 -5.770 33.492 1.00 7.35 112 VAL A CA 1
ATOM 1733 C C . VAL A 1 132 ? -21.570 -4.421 33.186 1.00 7.47 112 VAL A C 1
ATOM 1734 O O . VAL A 1 132 ? -21.324 -3.636 34.096 1.00 9.70 112 VAL A O 1
ATOM 1747 N N . ILE A 1 133 ? -21.297 -4.160 31.906 1.00 6.56 113 ILE A N 1
ATOM 1748 C CA . ILE A 1 133 ? -20.626 -2.939 31.465 1.00 7.08 113 ILE A CA 1
ATOM 1749 C C . ILE A 1 133 ? -21.551 -2.137 30.543 1.00 6.57 113 ILE A C 1
ATOM 1750 O O . ILE A 1 133 ? -22.071 -2.656 29.545 1.00 6.79 113 ILE A O 1
ATOM 1766 N N . ASP A 1 134 ? -21.739 -0.864 30.886 1.00 6.25 114 ASP A N 1
ATOM 1767 C CA . ASP A 1 134 ? -22.423 0.112 30.044 1.00 6.56 114 ASP A CA 1
ATOM 1768 C C . ASP A 1 134 ? -21.407 0.662 29.046 1.00 6.38 114 ASP A C 1
ATOM 1769 O O . ASP A 1 134 ? -20.512 1.410 29.414 1.00 6.95 114 ASP A O 1
ATOM 1778 N N . SER A 1 135 ? -21.511 0.258 27.786 1.00 5.99 115 SER A N 1
ATOM 1779 C CA . SER A 1 135 ? -20.555 0.702 26.778 1.00 6.45 115 SER A CA 1
ATOM 1780 C C . SER A 1 135 ? -20.656 2.174 26.428 1.00 6.56 115 SER A C 1
ATOM 1781 O O . SER A 1 135 ? -19.781 2.697 25.736 1.00 6.76 115 SER A O 1
ATOM 1789 N N . LYS A 1 136 ? -21.734 2.825 26.855 1.00 6.30 116 LYS A N 1
ATOM 1790 C CA . LYS A 1 136 ? -21.988 4.214 26.498 1.00 6.49 116 LYS A CA 1
ATOM 1791 C C . LYS A 1 136 ? -22.024 4.404 24.971 1.00 6.22 116 LYS A C 1
ATOM 1792 O O . LYS A 1 136 ? -21.869 5.519 24.485 1.00 8.19 116 LYS A O 1
ATOM 1811 N N . SER A 1 137 ? -22.303 3.346 24.219 1.00 6.19 117 SER A N 1
ATOM 1812 C CA . SER A 1 137 ? -22.242 3.456 22.776 1.00 6.49 117 SER A CA 1
ATOM 1813 C C . SER A 1 137 ? -23.222 2.503 22.099 1.00 6.02 117 SER A C 1
ATOM 1814 O O . SER A 1 137 ? -24.105 1.943 22.739 1.00 6.19 117 SER A O 1
ATOM 1822 N N . ILE A 1 138 ? -23.074 2.333 20.800 1.00 6.02 118 ILE A N 1
ATOM 1823 C CA . ILE A 1 138 ? -23.961 1.495 20.013 1.00 5.40 118 ILE A CA 1
ATOM 1824 C C . ILE A 1 138 ? -23.275 1.225 18.686 1.00 5.22 118 ILE A C 1
ATOM 1825 O O . ILE A 1 138 ? -22.330 1.908 18.327 1.00 5.79 118 ILE A O 1
ATOM 1841 N N . SER A 1 139 ? -23.791 0.250 17.931 1.00 5.56 119 SER A N 1
ATOM 1842 C CA . SER A 1 139 ? -23.222 -0.113 16.641 1.00 5.42 119 SER A CA 1
ATOM 1843 C C . SER A 1 139 ? -21.718 -0.362 16.838 1.00 5.10 119 SER A C 1
ATOM 1844 O O . SER A 1 139 ? -21.317 -0.886 17.883 1.00 5.85 119 SER A O 1
ATOM 1852 N N . PHE A 1 140 ? -20.891 0.006 15.874 1.00 5.50 120 PHE A N 1
ATOM 1853 C CA . PHE A 1 140 ? -19.459 -0.261 15.992 1.00 5.79 120 PHE A CA 1
ATOM 1854 C C . PHE A 1 140 ? -18.804 0.424 17.200 1.00 6.90 120 PHE A C 1
ATOM 1855 O O . PHE A 1 140 ? -17.715 0.035 17.604 1.00 7.01 120 PHE A O 1
ATOM 1872 N N . GLY A 1 141 ? -19.423 1.445 17.786 1.00 5.95 121 GLY A N 1
ATOM 1873 C CA . GLY A 1 141 ? -18.903 1.998 19.031 1.00 6.69 121 GLY A CA 1
ATOM 1874 C C . GLY A 1 141 ? -18.914 0.983 20.162 1.00 6.80 121 GLY A C 1
ATOM 1875 O O . GLY A 1 141 ? -18.009 0.963 20.994 1.00 8.75 121 GLY A O 1
ATOM 1879 N N . LEU A 1 142 ? -19.974 0.180 20.209 1.00 6.15 122 LEU A N 1
ATOM 1880 C CA . LEU A 1 142 ? -20.076 -0.992 21.065 1.00 6.41 122 LEU A CA 1
ATOM 1881 C C . LEU A 1 142 ? -19.226 -2.140 20.492 1.00 6.57 122 LEU A C 1
ATOM 1882 O O . LEU A 1 142 ? -18.481 -2.799 21.228 1.00 7.11 122 LEU A O 1
ATOM 1898 N N . GLY A 1 143 ? -19.327 -2.381 19.186 1.00 6.46 123 GLY A N 1
ATOM 1899 C CA . GLY A 1 143 ? -18.581 -3.450 18.553 1.00 6.95 123 GLY A CA 1
ATOM 1900 C C . GLY A 1 143 ? -17.076 -3.403 18.782 1.00 6.60 123 GLY A C 1
ATOM 1901 O O . GLY A 1 143 ? -16.453 -4.428 19.037 1.00 7.50 123 GLY A O 1
ATOM 1905 N N . TYR A 1 144 ? -16.474 -2.220 18.702 1.00 6.83 124 TYR A N 1
ATOM 1906 C CA . TYR A 1 144 ? -15.030 -2.121 18.905 1.00 7.67 124 TYR A CA 1
ATOM 1907 C C . TYR A 1 144 ? -14.636 -2.342 20.365 1.00 7.25 124 TYR A C 1
ATOM 1908 O O . TYR A 1 144 ? -13.553 -2.845 20.641 1.00 8.20 124 TYR A O 1
ATOM 1926 N N . GLN A 1 145 ? -15.531 -2.015 21.297 1.00 7.17 125 GLN A N 1
ATOM 1927 C CA . GLN A 1 145 ? -15.294 -2.383 22.694 1.00 6.93 125 GLN A CA 1
ATOM 1928 C C . GLN A 1 145 ? -15.341 -3.901 22.867 1.00 6.72 125 GLN A C 1
ATOM 1929 O O . GLN A 1 145 ? -14.503 -4.468 23.566 1.00 7.74 125 GLN A O 1
ATOM 1943 N N . ILE A 1 146 ? -16.288 -4.565 22.212 1.00 6.86 126 ILE A N 1
ATOM 1944 C CA . ILE A 1 146 ? -16.355 -6.022 22.235 1.00 6.93 126 ILE A CA 1
ATOM 1945 C C . ILE A 1 146 ? -15.089 -6.637 21.651 1.00 7.34 126 ILE A C 1
ATOM 1946 O O . ILE A 1 146 ? -14.548 -7.594 22.193 1.00 8.40 126 ILE A O 1
ATOM 1962 N N . GLN A 1 147 ? -14.607 -6.111 20.527 1.00 7.94 127 GLN A N 1
ATOM 1963 C CA . GLN A 1 147 ? -13.407 -6.673 19.913 1.00 8.73 127 GLN A CA 1
ATOM 1964 C C . GLN A 1 147 ? -12.203 -6.526 20.835 1.00 8.50 127 GLN A C 1
ATOM 1965 O O . GLN A 1 147 ? -11.388 -7.442 20.962 1.00 10.04 127 GLN A O 1
ATOM 1979 N N . HIS A 1 148 ? -12.086 -5.392 21.510 1.00 8.17 128 HIS A N 1
ATOM 1980 C CA . HIS A 1 148 ? -10.991 -5.210 22.464 1.00 9.63 128 HIS A CA 1
ATOM 1981 C C . HIS A 1 148 ? -11.152 -6.161 23.659 1.00 8.67 128 HIS A C 1
ATOM 1982 O O . HIS A 1 148 ? -10.185 -6.757 24.146 1.00 9.88 128 HIS A O 1
ATOM 1996 N N . LEU A 1 149 ? -12.391 -6.318 24.111 1.00 8.45 129 LEU A N 1
ATOM 1997 C CA . LEU A 1 149 ? -12.705 -7.240 25.190 1.00 8.65 129 LEU A CA 1
ATOM 1998 C C . LEU A 1 149 ? -12.276 -8.675 24.854 1.00 8.72 129 LEU A C 1
ATOM 1999 O O . LEU A 1 149 ? -11.684 -9.362 25.687 1.00 9.34 129 LEU A O 1
ATOM 2015 N N . VAL A 1 150 ? -12.561 -9.125 23.638 1.00 8.60 130 VAL A N 1
ATOM 2016 C CA . VAL A 1 150 ? -12.140 -10.439 23.180 1.00 9.43 130 VAL A CA 1
ATOM 2017 C C . VAL A 1 150 ? -10.633 -10.589 23.315 1.00 10.54 130 VAL A C 1
ATOM 2018 O O . VAL A 1 150 ? -10.155 -11.608 23.808 1.00 12.28 130 VAL A O 1
ATOM 2031 N N . GLU A 1 151 ? -9.884 -9.582 22.883 1.00 10.95 131 GLU A N 1
ATOM 2032 C CA . GLU A 1 151 ? -8.430 -9.635 22.978 1.00 12.26 131 GLU A CA 1
ATOM 2033 C C . GLU A 1 151 ? -7.926 -9.648 24.425 1.00 12.19 131 GLU A C 1
ATOM 2034 O O . GLU A 1 151 ? -6.993 -10.397 24.751 1.00 13.87 131 GLU A O 1
ATOM 2046 N N . LEU A 1 152 ? -8.526 -8.838 25.293 1.00 11.54 132 LEU A N 1
ATOM 2047 C CA . LEU A 1 152 ? -8.125 -8.827 26.694 1.00 12.84 132 LEU A CA 1
ATOM 2048 C C . LEU A 1 152 ? -8.414 -10.159 27.390 1.00 12.36 132 LEU A C 1
ATOM 2049 O O . LEU A 1 152 ? -7.609 -10.627 28.192 1.00 13.40 132 LEU A O 1
ATOM 2065 N N . VAL A 1 153 ? -9.561 -10.769 27.103 1.00 11.33 133 VAL A N 1
ATOM 2066 C CA . VAL A 1 153 ? -9.879 -12.071 27.663 1.00 11.70 133 VAL A CA 1
ATOM 2067 C C . VAL A 1 153 ? -8.873 -13.114 27.174 1.00 14.17 133 VAL A C 1
ATOM 2068 O O . VAL A 1 153 ? -8.399 -13.930 27.961 1.00 15.14 133 VAL A O 1
ATOM 2081 N N . LYS A 1 154 ? -8.525 -13.087 25.892 1.00 14.30 134 LYS A N 1
ATOM 2082 C CA . LYS A 1 154 ? -7.509 -14.005 25.379 1.00 16.63 134 LYS A CA 1
ATOM 2083 C C . LYS A 1 154 ? -6.182 -13.836 26.116 1.00 16.74 134 LYS A C 1
ATOM 2084 O O . LYS A 1 154 ? -5.464 -14.817 26.343 1.00 20.19 134 LYS A O 1
ATOM 2103 N N . GLU A 1 155 ? -5.856 -12.598 26.476 1.00 17.87 135 GLU A N 1
ATOM 2104 C CA . GLU A 1 155 ? -4.587 -12.291 27.146 1.00 19.15 135 GLU A CA 1
ATOM 2105 C C . GLU A 1 155 ? -4.604 -12.601 28.638 1.00 18.95 135 GLU A C 1
ATOM 2106 O O . GLU A 1 155 ? -3.579 -12.504 29.311 1.00 23.30 135 GLU A O 1
ATOM 2118 N N . GLY A 1 156 ? -5.765 -12.950 29.171 1.00 16.66 136 GLY A N 1
ATOM 2119 C CA . GLY A 1 156 ? -5.862 -13.330 30.570 1.00 17.23 136 GLY A CA 1
ATOM 2120 C C . GLY A 1 156 ? -6.011 -12.180 31.557 1.00 16.88 136 GLY A C 1
ATOM 2121 O O . GLY A 1 156 ? -5.716 -12.322 32.739 1.00 18.76 136 GLY A O 1
ATOM 2125 N N . VAL A 1 157 ? -6.480 -11.041 31.082 1.00 15.90 137 VAL A N 1
ATOM 2126 C CA . VAL A 1 157 ? -6.607 -9.849 31.917 1.00 15.28 137 VAL A CA 1
ATOM 2127 C C . VAL A 1 157 ? -7.772 -10.005 32.900 1.00 13.74 137 VAL A C 1
ATOM 2128 O O . VAL A 1 157 ? -8.823 -10.538 32.546 1.00 14.26 137 VAL A O 1
ATOM 2141 N N . SER A 1 158 ? -7.597 -9.557 34.140 1.00 14.33 138 SER A N 1
ATOM 2142 C CA . SER A 1 158 ? -8.670 -9.653 35.127 1.00 13.98 138 SER A CA 1
ATOM 2143 C C . SER A 1 158 ? -9.853 -8.777 34.740 1.00 11.93 138 SER A C 1
ATOM 2144 O O . SER A 1 158 ? -9.702 -7.790 34.034 1.00 13.14 138 SER A O 1
ATOM 2152 N N . THR A 1 159 ? -11.032 -9.124 35.239 1.00 12.36 139 THR A N 1
ATOM 2153 C CA . THR A 1 159 ? -12.229 -8.360 34.916 1.00 12.62 139 THR A CA 1
ATOM 2154 C C . THR A 1 159 ? -12.119 -6.905 35.368 1.00 11.84 139 THR A C 1
ATOM 2155 O O . THR A 1 159 ? -12.488 -5.992 34.652 1.00 12.33 139 THR A O 1
ATOM 2166 N N A SER A 1 160 ? -11.577 -6.676 36.556 0.71 13.17 140 SER A N 1
ATOM 2167 N N B SER A 1 160 ? -11.581 -6.704 36.566 0.29 12.81 140 SER A N 1
ATOM 2168 C CA A SER A 1 160 ? -11.461 -5.311 37.049 0.71 14.25 140 SER A CA 1
ATOM 2169 C CA B SER A 1 160 ? -11.398 -5.363 37.102 0.29 13.29 140 SER A CA 1
ATOM 2170 C C A SER A 1 160 ? -10.553 -4.485 36.140 0.71 14.83 140 SER A C 1
ATOM 2171 C C B SER A 1 160 ? -10.561 -4.512 36.152 0.29 13.85 140 SER A C 1
ATOM 2172 O O A SER A 1 160 ? -10.836 -3.319 35.864 0.71 15.69 140 SER A O 1
ATOM 2173 O O B SER A 1 160 ? -10.907 -3.368 35.856 0.29 14.18 140 SER A O 1
ATOM 2188 N N . GLU A 1 161 ? -9.457 -5.077 35.677 1.00 14.40 141 GLU A N 1
ATOM 2189 C CA . GLU A 1 161 ? -8.574 -4.364 34.766 1.00 14.69 141 GLU A CA 1
ATOM 2190 C C . GLU A 1 161 ? -9.225 -4.166 33.393 1.00 13.04 141 GLU A C 1
ATOM 2191 O O . GLU A 1 161 ? -9.032 -3.124 32.756 1.00 13.51 141 GLU A O 1
ATOM 2203 N N . ILE A 1 162 ? -9.988 -5.156 32.935 1.00 11.68 142 ILE A N 1
ATOM 2204 C CA . ILE A 1 162 ? -10.744 -5.025 31.687 1.00 11.44 142 ILE A CA 1
ATOM 2205 C C . ILE A 1 162 ? -11.668 -3.815 31.738 1.00 10.78 142 ILE A C 1
ATOM 2206 O O . ILE A 1 162 ? -11.727 -3.029 30.793 1.00 10.71 142 ILE A O 1
ATOM 2222 N N . VAL A 1 163 ? -12.395 -3.654 32.836 1.00 10.85 143 VAL A N 1
ATOM 2223 C CA . VAL A 1 163 ? -13.319 -2.530 32.951 1.00 11.52 143 VAL A CA 1
ATOM 2224 C C . VAL A 1 163 ? -12.579 -1.193 32.792 1.00 11.26 143 VAL A C 1
ATOM 2225 O O . VAL A 1 163 ? -13.028 -0.310 32.052 1.00 10.88 143 VAL A O 1
ATOM 2238 N N . LYS A 1 164 ? -11.438 -1.061 33.456 1.00 12.09 144 LYS A N 1
ATOM 2239 C CA . LYS A 1 164 ? -10.624 0.149 33.369 1.00 14.26 144 LYS A CA 1
ATOM 2240 C C . LYS A 1 164 ? -10.082 0.375 31.961 1.00 14.13 144 LYS A C 1
ATOM 2241 O O . LYS A 1 164 ? -10.095 1.490 31.451 1.00 14.21 144 LYS A O 1
ATOM 2260 N N . LYS A 1 165 ? -9.617 -0.690 31.323 1.00 13.11 145 LYS A N 1
ATOM 2261 C CA . LYS A 1 165 ? -9.048 -0.576 29.990 1.00 12.18 145 LYS A CA 1
ATOM 2262 C C . LYS A 1 165 ? -10.101 -0.189 28.960 1.00 10.70 145 LYS A C 1
ATOM 2263 O O . LYS A 1 165 ? -9.820 0.580 28.047 1.00 11.86 145 LYS A O 1
ATOM 2282 N N . LEU A 1 166 ? -11.318 -0.702 29.099 1.00 10.05 146 LEU A N 1
ATOM 2283 C CA . LEU A 1 166 ? -12.379 -0.304 28.193 1.00 10.08 146 LEU A CA 1
ATOM 2284 C C . LEU A 1 166 ? -12.794 1.138 28.447 1.00 10.19 146 LEU A C 1
ATOM 2285 O O . LEU A 1 166 ? -13.151 1.836 27.505 1.00 11.27 146 LEU A O 1
ATOM 2301 N N . ASN A 1 167 ? -12.738 1.605 29.693 1.00 11.71 147 ASN A N 1
ATOM 2302 C CA A ASN A 1 167 ? -13.033 3.002 29.950 0.54 11.35 147 ASN A CA 1
ATOM 2303 C CA B ASN A 1 167 ? -13.015 3.013 29.976 0.46 13.02 147 ASN A CA 1
ATOM 2304 C C . ASN A 1 167 ? -12.035 3.901 29.228 1.00 12.05 147 ASN A C 1
ATOM 2305 O O . ASN A 1 167 ? -12.405 4.923 28.655 1.00 13.31 147 ASN A O 1
ATOM 2324 N N . HIS A 1 168 ? -10.765 3.511 29.241 1.00 12.40 148 HIS A N 1
ATOM 2325 C CA . HIS A 1 168 ? -9.757 4.274 28.522 1.00 13.87 148 HIS A CA 1
ATOM 2326 C C . HIS A 1 168 ? -10.018 4.207 27.012 1.00 11.42 148 HIS A C 1
ATOM 2327 O O . HIS A 1 168 ? -9.968 5.215 26.317 1.00 13.30 148 HIS A O 1
ATOM 2341 N N . LEU A 1 169 ? -10.296 3.009 26.503 1.00 11.35 149 LEU A N 1
ATOM 2342 C CA . LEU A 1 169 ? -10.541 2.822 25.080 1.00 11.50 149 LEU A CA 1
ATOM 2343 C C . LEU A 1 169 ? -11.654 3.735 24.571 1.00 10.37 149 LEU A C 1
ATOM 2344 O O . LEU A 1 169 ? -11.571 4.300 23.471 1.00 10.75 149 LEU A O 1
ATOM 2360 N N . ARG A 1 170 ? -12.713 3.867 25.363 1.00 10.48 150 ARG A N 1
ATOM 2361 C CA A ARG A 1 170 ? -13.864 4.679 24.951 0.65 12.65 150 ARG A CA 1
ATOM 2362 C CA B ARG A 1 170 ? -13.870 4.670 24.974 0.35 13.05 150 ARG A CA 1
ATOM 2363 C C . ARG A 1 170 ? -13.512 6.119 24.661 1.00 11.86 150 ARG A C 1
ATOM 2364 O O . ARG A 1 170 ? -14.156 6.759 23.824 1.00 13.58 150 ARG A O 1
ATOM 2404 N N . GLU A 1 171 ? -12.504 6.645 25.343 1.00 12.74 151 GLU A N 1
ATOM 2405 C CA . GLU A 1 171 ? -12.104 8.017 25.091 1.00 14.16 151 GLU A CA 1
ATOM 2406 C C . GLU A 1 171 ? -11.513 8.195 23.706 1.00 13.44 151 GLU A C 1
ATOM 2407 O O . GLU A 1 171 ? -11.454 9.311 23.193 1.00 15.74 151 GLU A O 1
ATOM 2419 N N . ASN A 1 172 ? -11.125 7.084 23.094 1.00 10.54 152 ASN A N 1
ATOM 2420 C CA . ASN A 1 172 ? -10.539 7.118 21.773 1.00 10.73 152 ASN A CA 1
ATOM 2421 C C . ASN A 1 172 ? -11.510 6.742 20.676 1.00 9.24 152 ASN A C 1
ATOM 2422 O O . ASN A 1 172 ? -11.092 6.565 19.542 1.00 10.46 152 ASN A O 1
ATOM 2433 N N . ILE A 1 173 ? -12.800 6.623 21.000 1.00 8.50 153 ILE A N 1
ATOM 2434 C CA . ILE A 1 173 ? -13.822 6.324 20.012 1.00 8.88 153 ILE A CA 1
ATOM 2435 C C . ILE A 1 173 ? -14.682 7.553 19.786 1.00 9.43 153 ILE A C 1
ATOM 2436 O O . ILE A 1 173 ? -15.211 8.114 20.749 1.00 11.66 153 ILE A O 1
ATOM 2452 N N . LYS A 1 174 ? -14.857 7.935 18.524 1.00 8.73 154 LYS A N 1
ATOM 2453 C CA . LYS A 1 174 ? -15.798 8.989 18.142 1.00 8.96 154 LYS A CA 1
ATOM 2454 C C . LYS A 1 174 ? -16.891 8.390 17.271 1.00 7.84 154 LYS A C 1
ATOM 2455 O O . LYS A 1 174 ? -16.600 7.683 16.311 1.00 9.08 154 LYS A O 1
ATOM 2474 N N . LEU A 1 175 ? -18.139 8.658 17.624 1.00 7.22 155 LEU A N 1
ATOM 2475 C CA . LEU A 1 175 ? -19.283 8.184 16.861 1.00 6.69 155 LEU A CA 1
ATOM 2476 C C . LEU A 1 175 ? -20.118 9.345 16.367 1.00 6.66 155 LEU A C 1
ATOM 2477 O O . LEU A 1 175 ? -20.444 10.237 17.140 1.00 8.57 155 LEU A O 1
ATOM 2493 N N . PHE A 1 176 ? -20.468 9.306 15.083 1.00 6.49 156 PHE A N 1
ATOM 2494 C CA . PHE A 1 176 ? -21.425 10.218 14.493 1.00 6.46 156 PHE A CA 1
ATOM 2495 C C . PHE A 1 176 ? -22.535 9.405 13.873 1.00 5.72 156 PHE A C 1
ATOM 2496 O O . PHE A 1 176 ? -22.316 8.315 13.358 1.00 7.15 156 PHE A O 1
ATOM 2513 N N . VAL A 1 177 ? -23.730 9.982 13.846 1.00 6.61 157 VAL A N 1
ATOM 2514 C CA . VAL A 1 177 ? -24.849 9.405 13.103 1.00 6.36 157 VAL A CA 1
ATOM 2515 C C . VAL A 1 177 ? -25.446 10.480 12.225 1.00 6.38 157 VAL A C 1
ATOM 2516 O O . VAL A 1 177 ? -25.683 11.584 12.682 1.00 6.64 157 VAL A O 1
ATOM 2529 N N . VAL A 1 178 ? -25.683 10.167 10.961 1.00 6.20 158 VAL A N 1
ATOM 2530 C CA . VAL A 1 178 ? -26.467 11.035 10.095 1.00 6.66 158 VAL A CA 1
ATOM 2531 C C . VAL A 1 178 ? -27.858 10.410 10.035 1.00 6.36 158 VAL A C 1
ATOM 2532 O O . VAL A 1 178 ? -28.023 9.276 9.583 1.00 7.80 158 VAL A O 1
ATOM 2545 N N . ILE A 1 179 ? -28.842 11.158 10.520 1.00 7.45 159 ILE A N 1
ATOM 2546 C CA . ILE A 1 179 ? -30.198 10.682 10.668 1.00 7.72 159 ILE A CA 1
ATOM 2547 C C . ILE A 1 179 ? -30.881 10.632 9.316 1.00 7.71 159 ILE A C 1
ATOM 2548 O O . ILE A 1 179 ? -30.730 11.545 8.520 1.00 10.12 159 ILE A O 1
ATOM 2564 N N . GLY A 1 180 ? -31.580 9.525 9.042 1.00 8.24 160 GLY A N 1
ATOM 2565 C CA . GLY A 1 180 ? -32.303 9.340 7.800 1.00 9.93 160 GLY A CA 1
ATOM 2566 C C . GLY A 1 180 ? -33.694 9.923 7.782 1.00 9.94 160 GLY A C 1
ATOM 2567 O O . GLY A 1 180 ? -34.120 10.440 6.760 1.00 12.73 160 GLY A O 1
ATOM 2571 N N . GLN A 1 181 ? -34.411 9.807 8.892 1.00 9.66 161 GLN A N 1
ATOM 2572 C CA . GLN A 1 181 ? -35.759 10.341 9.009 1.00 11.04 161 GLN A CA 1
ATOM 2573 C C . GLN A 1 181 ? -35.921 10.909 10.415 1.00 10.31 161 GLN A C 1
ATOM 2574 O O . GLN A 1 181 ? -36.093 10.173 11.378 1.00 9.95 161 GLN A O 1
ATOM 2588 N N . LEU A 1 182 ? -35.876 12.228 10.520 1.00 10.43 162 LEU A N 1
ATOM 2589 C CA . LEU A 1 182 ? -35.934 12.885 11.818 1.00 10.24 162 LEU A CA 1
ATOM 2590 C C . LEU A 1 182 ? -37.216 12.554 12.571 1.00 9.88 162 LEU A C 1
ATOM 2591 O O . LEU A 1 182 ? -37.197 12.406 13.796 1.00 9.80 162 LEU A O 1
ATOM 2607 N N . ASN A 1 183 ? -38.334 12.417 11.864 1.00 10.47 163 ASN A N 1
ATOM 2608 C CA . ASN A 1 183 ? -39.590 12.104 12.556 1.00 11.25 163 ASN A CA 1
ATOM 2609 C C . ASN A 1 183 ? -39.537 10.748 13.254 1.00 10.41 163 ASN A C 1
ATOM 2610 O O . ASN A 1 183 ? -40.139 10.569 14.313 1.00 10.64 163 ASN A O 1
ATOM 2621 N N A GLN A 1 184 ? -38.809 9.793 12.681 0.47 10.33 164 GLN A N 1
ATOM 2622 N N B GLN A 1 184 ? -38.812 9.797 12.671 0.53 11.33 164 GLN A N 1
ATOM 2623 C CA A GLN A 1 184 ? -38.684 8.489 13.316 0.47 9.98 164 GLN A CA 1
ATOM 2624 C CA B GLN A 1 184 ? -38.642 8.496 13.301 0.53 11.41 164 GLN A CA 1
ATOM 2625 C C A GLN A 1 184 ? -37.805 8.589 14.568 0.47 8.94 164 GLN A C 1
ATOM 2626 C C B GLN A 1 184 ? -37.839 8.640 14.582 0.53 9.65 164 GLN A C 1
ATOM 2627 O O A GLN A 1 184 ? -38.055 7.912 15.571 0.47 7.96 164 GLN A O 1
ATOM 2628 O O B GLN A 1 184 ? -38.168 8.043 15.612 0.53 9.94 164 GLN A O 1
ATOM 2655 N N . LEU A 1 185 ? -36.772 9.426 14.515 1.00 8.32 165 LEU A N 1
ATOM 2656 C CA . LEU A 1 185 ? -35.927 9.631 15.684 1.00 7.88 165 LEU A CA 1
ATOM 2657 C C . LEU A 1 185 ? -36.722 10.291 16.812 1.00 8.35 165 LEU A C 1
ATOM 2658 O O . LEU A 1 185 ? -36.618 9.889 17.968 1.00 8.53 165 LEU A O 1
ATOM 2675 N N . ILE A 1 186 ? -37.531 11.286 16.467 1.00 8.00 166 ILE A N 1
ATOM 2676 C CA . ILE A 1 186 ? -38.378 11.963 17.452 1.00 8.92 166 ILE A CA 1
ATOM 2677 C C . ILE A 1 186 ? -39.390 10.987 18.065 1.00 8.70 166 ILE A C 1
ATOM 2678 O O . ILE A 1 186 ? -39.575 10.935 19.276 1.00 9.56 166 ILE A O 1
ATOM 2694 N N . LYS A 1 187 ? -40.011 10.161 17.236 1.00 8.71 167 LYS A N 1
ATOM 2695 C CA A LYS A 1 187 ? -40.965 9.176 17.737 0.52 9.65 167 LYS A CA 1
ATOM 2696 C CA B LYS A 1 187 ? -40.962 9.177 17.735 0.48 9.85 167 LYS A CA 1
ATOM 2697 C C . LYS A 1 187 ? -40.306 8.183 18.690 1.00 9.47 167 LYS A C 1
ATOM 2698 O O . LYS A 1 187 ? -40.921 7.748 19.665 1.00 10.81 167 LYS A O 1
ATOM 2733 N N . GLY A 1 188 ? -39.050 7.836 18.430 1.00 8.88 168 GLY A N 1
ATOM 2734 C CA . GLY A 1 188 ? -38.381 6.840 19.235 1.00 9.26 168 GLY A CA 1
ATOM 2735 C C . GLY A 1 188 ? -37.933 7.332 20.599 1.00 8.78 168 GLY A C 1
ATOM 2736 O O . GLY A 1 188 ? -37.650 6.515 21.465 1.00 9.96 168 GLY A O 1
ATOM 2740 N N . GLY A 1 189 ? -37.829 8.646 20.779 1.00 9.08 169 GLY A N 1
ATOM 2741 C CA . GLY A 1 189 ? -37.584 9.225 22.086 1.00 9.93 169 GLY A CA 1
ATOM 2742 C C . GLY A 1 189 ? -36.147 9.331 22.565 1.00 9.34 169 GLY A C 1
ATOM 2743 O O . GLY A 1 189 ? -35.928 9.766 23.690 1.00 12.57 169 GLY A O 1
ATOM 2747 N N . ARG A 1 190 ? -35.161 8.965 21.751 1.00 8.70 170 ARG A N 1
ATOM 2748 C CA . ARG A 1 190 ? -33.778 8.945 22.254 1.00 9.05 170 ARG A CA 1
ATOM 2749 C C . ARG A 1 190 ? -33.026 10.268 22.200 1.00 9.69 170 ARG A C 1
ATOM 2750 O O . ARG A 1 190 ? -31.891 10.348 22.671 1.00 12.26 170 ARG A O 1
ATOM 2771 N N . ILE A 1 191 ? -33.594 11.291 21.591 1.00 9.90 171 ILE A N 1
ATOM 2772 C CA . ILE A 1 191 ? -32.878 12.546 21.576 1.00 12.36 171 ILE A CA 1
ATOM 2773 C C . ILE A 1 191 ? -32.747 13.028 23.007 1.00 16.43 171 ILE A C 1
ATOM 2774 O O . ILE A 1 191 ? -33.752 13.127 23.714 1.00 20.73 171 ILE A O 1
ATOM 2790 N N . SER A 1 192 ? -31.501 13.287 23.430 1.00 16.92 172 SER A N 1
ATOM 2791 C CA . SER A 1 192 ? -31.203 13.923 24.711 1.00 21.86 172 SER A CA 1
ATOM 2792 C C . SER A 1 192 ? -31.099 15.436 24.532 1.00 26.38 172 SER A C 1
ATOM 2793 O O . SER A 1 192 ? -31.618 16.185 25.357 1.00 30.55 172 SER A O 1
ATOM 2801 N N . LYS A 1 193 ? -30.417 15.877 23.469 1.00 26.45 173 LYS A N 1
ATOM 2802 C CA . LYS A 1 193 ? -30.273 17.309 23.183 1.00 28.18 173 LYS A CA 1
ATOM 2803 C C . LYS A 1 193 ? -30.555 17.644 21.711 1.00 26.10 173 LYS A C 1
ATOM 2804 O O . LYS A 1 193 ? -29.847 17.215 20.796 1.00 22.26 173 LYS A O 1
ATOM 2808 N N . ILE A 1 204 ? -33.114 18.718 5.329 1.00 26.13 184 ILE A N 1
ATOM 2809 C CA . ILE A 1 204 ? -31.727 18.659 5.771 1.00 21.65 184 ILE A CA 1
ATOM 2810 C C . ILE A 1 204 ? -31.464 17.370 6.520 1.00 15.49 184 ILE A C 1
ATOM 2811 O O . ILE A 1 204 ? -32.394 16.671 6.899 1.00 17.91 184 ILE A O 1
ATOM 2827 N N . LYS A 1 205 ? -30.184 17.081 6.733 1.00 12.09 185 LYS A N 1
ATOM 2828 C CA . LYS A 1 205 ? -29.739 15.840 7.334 1.00 11.17 185 LYS A CA 1
ATOM 2829 C C . LYS A 1 205 ? -29.159 16.141 8.715 1.00 8.89 185 LYS A C 1
ATOM 2830 O O . LYS A 1 205 ? -28.062 16.679 8.836 1.00 9.37 185 LYS A O 1
ATOM 2849 N N . PRO A 1 206 ? -29.891 15.773 9.774 1.00 9.15 186 PRO A N 1
ATOM 2850 C CA . PRO A 1 206 ? -29.370 16.008 11.116 1.00 8.34 186 PRO A CA 1
ATOM 2851 C C . PRO A 1 206 ? -28.202 15.086 11.395 1.00 7.58 186 PRO A C 1
ATOM 2852 O O . PRO A 1 206 ? -28.255 13.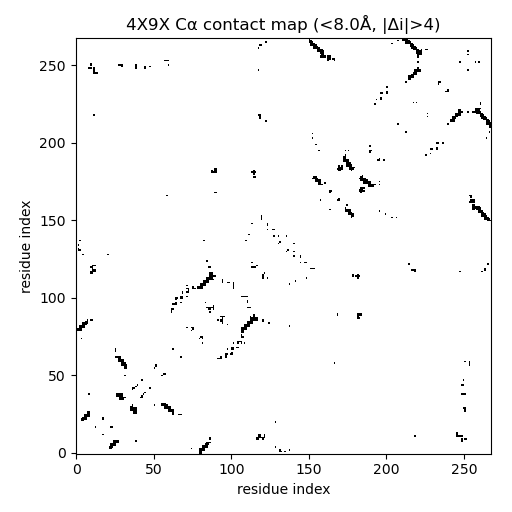924 11.041 1.00 8.11 186 PRO A O 1
ATOM 2863 N N . ILE A 1 207 ? -27.190 15.603 12.072 1.00 7.95 187 ILE A N 1
ATOM 2864 C CA . ILE A 1 207 ? -26.040 14.813 12.474 1.00 7.20 187 ILE A CA 1
ATOM 2865 C C . ILE A 1 207 ? -25.930 14.862 13.993 1.00 7.54 187 ILE A C 1
ATOM 2866 O O . ILE A 1 207 ? -25.963 15.939 14.597 1.00 8.20 187 ILE A O 1
ATOM 2882 N N . GLY A 1 208 ? -25.801 13.692 14.597 1.00 7.41 188 GLY A N 1
ATOM 2883 C CA . GLY A 1 208 ? -25.659 13.573 16.037 1.00 7.68 188 GLY A CA 1
ATOM 2884 C C . GLY A 1 208 ? -24.386 12.873 16.442 1.00 7.49 188 GLY A C 1
ATOM 2885 O O . GLY A 1 208 ? -23.684 12.263 15.623 1.00 7.20 188 GLY A O 1
ATOM 2889 N N . THR A 1 209 ? -24.089 12.972 17.727 1.00 8.01 189 THR A N 1
ATOM 2890 C CA . THR A 1 209 ? -23.017 12.225 18.342 1.00 8.68 189 THR A CA 1
ATOM 2891 C C . THR A 1 209 ? -23.504 11.703 19.686 1.00 8.98 189 THR A C 1
ATOM 2892 O O . THR A 1 209 ? -24.593 12.053 20.139 1.00 9.93 189 THR A O 1
ATOM 2903 N N . LEU A 1 210 ? -22.713 10.850 20.322 1.00 10.50 190 LEU A N 1
ATOM 2904 C CA . LEU A 1 210 ? -22.999 10.438 21.688 1.00 12.32 190 LEU A CA 1
ATOM 2905 C C . LEU A 1 210 ? -22.028 11.162 22.620 1.00 13.71 190 LEU A C 1
ATOM 2906 O O . LEU A 1 210 ? -20.824 11.166 22.378 1.00 17.26 190 LEU A O 1
ATOM 2922 N N . ASP A 1 211 ? -22.576 11.781 23.663 1.00 13.12 191 ASP A N 1
ATOM 2923 C CA . ASP A 1 211 ? -21.822 12.463 24.701 1.00 14.40 191 ASP A CA 1
ATOM 2924 C C . ASP A 1 211 ? -22.076 11.700 25.987 1.00 12.77 191 ASP A C 1
ATOM 2925 O O . ASP A 1 211 ? -23.182 11.743 26.537 1.00 12.33 191 ASP A O 1
ATOM 2934 N N . ASP A 1 212 ? -21.061 10.978 26.448 1.00 12.42 192 ASP A N 1
ATOM 2935 C CA . ASP A 1 212 ? -21.189 10.063 27.575 1.00 12.12 192 ASP A CA 1
ATOM 2936 C C . ASP A 1 212 ? -22.482 9.250 27.460 1.00 10.45 192 ASP A C 1
ATOM 2937 O O . ASP A 1 212 ? -23.261 9.132 28.410 1.00 11.57 192 ASP A O 1
ATOM 2946 N N . GLY A 1 213 ? -22.696 8.698 26.277 1.00 10.08 193 GLY A N 1
ATOM 2947 C CA . GLY A 1 213 ? -23.788 7.788 26.035 1.00 9.32 193 GLY A CA 1
ATOM 2948 C C . GLY A 1 213 ? -25.110 8.408 25.651 1.00 8.16 193 GLY A C 1
ATOM 2949 O O . GLY A 1 213 ? -26.060 7.682 25.389 1.00 8.54 193 GLY A O 1
ATOM 2953 N N . ARG A 1 214 ? -25.197 9.737 25.619 1.00 9.29 194 ARG A N 1
ATOM 2954 C CA . ARG A 1 214 ? -26.450 10.411 25.295 1.00 9.54 194 ARG A CA 1
ATOM 2955 C C . ARG A 1 214 ? -26.387 11.018 23.905 1.00 8.72 194 ARG A C 1
ATOM 2956 O O . ARG A 1 214 ? -25.394 11.624 23.518 1.00 10.30 194 ARG A O 1
ATOM 2977 N N . LEU A 1 215 ? -27.475 10.860 23.167 1.00 8.85 195 LEU A N 1
ATOM 2978 C CA . LEU A 1 215 ? -27.559 11.358 21.804 1.00 8.55 195 LEU A CA 1
ATOM 2979 C C . LEU A 1 215 ? -27.806 12.867 21.785 1.00 9.03 195 LEU A C 1
ATOM 2980 O O . LEU A 1 215 ? -28.798 13.357 22.335 1.00 11.38 195 LEU A O 1
ATOM 2996 N N . GLU A 1 216 ? -26.908 13.598 21.119 1.00 8.56 196 GLU A N 1
ATOM 2997 C CA . GLU A 1 216 ? -27.005 15.042 20.955 1.00 9.81 196 GLU A CA 1
ATOM 2998 C C . GLU A 1 216 ? -26.902 15.364 19.479 1.00 9.35 196 GLU A C 1
ATOM 2999 O O . GLU A 1 216 ? -25.993 14.883 18.800 1.00 9.72 196 GLU A O 1
ATOM 3011 N N . LEU A 1 217 ? -27.843 16.146 18.957 1.00 9.39 197 LEU A N 1
ATOM 3012 C CA . LEU A 1 217 ? -27.762 16.606 17.563 1.00 9.55 197 LEU A CA 1
ATOM 3013 C C . LEU A 1 217 ? -26.847 17.824 17.554 1.00 10.43 197 LEU A C 1
ATOM 3014 O O . LEU A 1 217 ? -27.040 18.749 18.343 1.00 13.84 197 LEU A O 1
ATOM 3030 N N . VAL A 1 218 ? -25.835 17.809 16.698 1.00 9.37 198 VAL A N 1
ATOM 3031 C CA . VAL A 1 218 ? -24.776 18.811 16.718 1.00 9.70 198 VAL A CA 1
ATOM 3032 C C . VAL A 1 218 ? -24.623 19.616 15.424 1.00 9.09 198 VAL A C 1
ATOM 3033 O O . VAL A 1 218 ? -24.000 20.670 15.436 1.00 11.15 198 VAL A O 1
ATOM 3046 N N . HIS A 1 219 ? -25.222 19.162 14.322 1.00 8.33 199 HIS A N 1
ATOM 3047 C CA . HIS A 1 219 ? -25.052 19.852 13.051 1.00 8.43 199 HIS A CA 1
ATOM 3048 C C . HIS A 1 219 ? -26.146 19.434 12.108 1.00 8.29 199 HIS A C 1
ATOM 3049 O O . HIS A 1 219 ? -26.596 18.295 12.165 1.00 9.97 199 HIS A O 1
ATOM 3063 N N . ASN A 1 220 ? -26.555 20.337 11.229 1.00 8.28 200 ASN A N 1
ATOM 3064 C CA . ASN A 1 220 ? -27.468 19.975 10.143 1.00 8.79 200 ASN A CA 1
ATOM 3065 C C . ASN A 1 220 ? -26.740 20.155 8.831 1.00 8.39 200 ASN A C 1
ATOM 3066 O O . ASN A 1 220 ? -26.219 21.233 8.570 1.00 10.54 200 ASN A O 1
ATOM 3077 N N . ALA A 1 221 ? -26.681 19.103 8.021 1.00 8.46 201 ALA A N 1
ATOM 3078 C CA . ALA A 1 221 ? -26.059 19.186 6.693 1.00 8.71 201 ALA A CA 1
ATOM 3079 C C . ALA A 1 221 ? -27.114 19.223 5.606 1.00 9.13 201 ALA A C 1
ATOM 3080 O O . ALA A 1 221 ? -28.142 18.588 5.715 1.00 11.75 201 ALA A O 1
ATOM 3087 N N . ARG A 1 222 ? -26.848 19.938 4.529 1.00 9.43 202 ARG A N 1
ATOM 3088 C CA A ARG A 1 222 ? -27.839 20.057 3.456 0.42 9.73 202 ARG A CA 1
ATOM 3089 C CA B ARG A 1 222 ? -27.842 20.064 3.478 0.58 11.68 202 ARG A CA 1
ATOM 3090 C C . ARG A 1 222 ? -27.926 18.845 2.542 1.00 10.31 202 ARG A C 1
ATOM 3091 O O . ARG A 1 222 ? -29.004 18.537 2.028 1.00 13.08 202 ARG A O 1
ATOM 3131 N N . THR A 1 223 ? -26.816 18.151 2.316 1.00 10.65 203 THR A N 1
ATOM 3132 C CA . THR A 1 223 ? -26.820 17.014 1.380 1.00 10.28 203 THR A CA 1
ATOM 3133 C C . THR A 1 223 ? -25.968 15.856 1.892 1.00 9.40 203 THR A C 1
ATOM 3134 O O . THR A 1 223 ? -25.170 16.021 2.821 1.00 8.73 203 THR A O 1
ATOM 3145 N N . GLN A 1 224 ? -26.096 14.683 1.270 1.00 9.03 204 GLN A N 1
ATOM 3146 C CA . GLN A 1 224 ? -25.190 13.583 1.569 1.00 10.10 204 GLN A CA 1
ATOM 3147 C C . GLN A 1 224 ? -23.744 14.037 1.396 1.00 8.46 204 GLN A C 1
ATOM 3148 O O . GLN A 1 224 ? -22.906 13.813 2.274 1.00 8.56 204 GLN A O 1
ATOM 3162 N N . ASN A 1 225 ? -23.443 14.673 0.273 1.00 8.81 205 ASN A N 1
ATOM 3163 C CA . ASN A 1 225 ? -22.074 15.076 0.013 1.00 9.24 205 ASN A CA 1
ATOM 3164 C C . ASN A 1 225 ? -21.568 16.057 1.069 1.00 8.26 205 ASN A C 1
ATOM 3165 O O . ASN A 1 225 ? -20.435 15.951 1.555 1.00 8.48 205 ASN A O 1
ATOM 3176 N N . SER A 1 226 ? -22.389 17.042 1.426 1.00 8.68 206 SER A N 1
ATOM 3177 C CA . SER A 1 226 ? -21.917 18.022 2.395 1.00 8.45 206 SER A CA 1
ATOM 3178 C C . SER A 1 226 ? -21.789 17.424 3.796 1.00 7.70 206 SER A C 1
ATOM 3179 O O . SER A 1 226 ? -20.877 17.792 4.546 1.00 8.73 206 SER A O 1
ATOM 3187 N N . SER A 1 227 ? -22.630 16.451 4.125 1.00 7.63 207 SER A N 1
ATOM 3188 C CA . SER A 1 227 ? -22.504 15.754 5.405 1.00 7.52 207 SER A CA 1
ATOM 3189 C C . SER A 1 227 ? -21.143 15.081 5.510 1.00 6.77 207 SER A C 1
ATOM 3190 O O . SER A 1 227 ? -20.548 15.035 6.589 1.00 7.49 207 SER A O 1
ATOM 3198 N N . ILE A 1 228 ? -20.655 14.545 4.392 1.00 7.12 208 ILE A N 1
ATOM 3199 C CA . ILE A 1 228 ? -19.385 13.841 4.364 1.00 7.37 208 ILE A CA 1
ATOM 3200 C C . I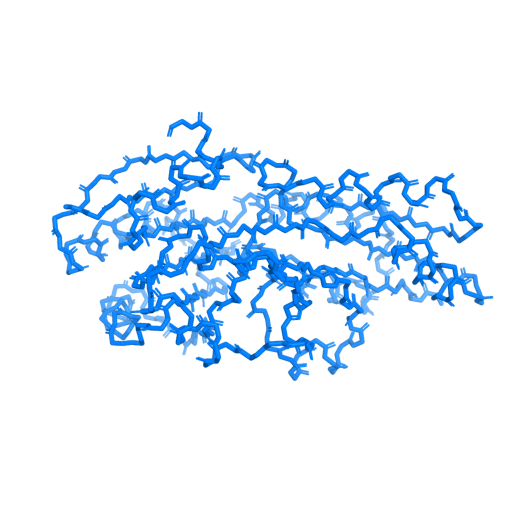LE A 1 228 ? -18.209 14.806 4.519 1.00 7.50 208 ILE A C 1
ATOM 3201 O O . ILE A 1 228 ? -17.230 14.501 5.200 1.00 7.88 208 ILE A O 1
ATOM 3217 N N . GLN A 1 229 ? -18.315 15.997 3.923 1.00 7.95 209 GLN A N 1
ATOM 3218 C CA . GLN A 1 229 ? -17.304 17.019 4.157 1.00 8.20 209 GLN A CA 1
ATOM 3219 C C . GLN A 1 229 ? -17.253 17.416 5.633 1.00 9.05 209 GLN A C 1
ATOM 3220 O O . GLN A 1 229 ? -16.173 17.590 6.184 1.00 9.45 209 GLN A O 1
ATOM 3234 N N . TYR A 1 230 ? -18.415 17.563 6.268 1.00 8.30 210 TYR A N 1
ATOM 3235 C CA . TYR A 1 230 ? -18.471 17.893 7.687 1.00 8.55 210 TYR A CA 1
ATOM 3236 C C . TYR A 1 230 ? -17.807 16.790 8.507 1.00 7.78 210 TYR A C 1
ATOM 3237 O O . TYR A 1 230 ? -16.988 17.040 9.373 1.00 8.31 210 TYR A O 1
ATOM 3255 N N . LEU A 1 231 ? -18.154 15.540 8.219 1.00 7.42 211 LEU A N 1
ATOM 3256 C CA . LEU A 1 231 ? -17.612 14.418 8.971 1.00 7.50 211 LEU A CA 1
ATOM 3257 C C . LEU A 1 231 ? -16.104 14.311 8.787 1.00 7.78 211 LEU A C 1
ATOM 3258 O O . LEU A 1 231 ? -15.382 14.023 9.740 1.00 8.48 211 LEU A O 1
ATOM 3274 N N . LYS A 1 232 ? -15.616 14.538 7.570 1.00 7.64 212 LYS A N 1
ATOM 3275 C CA . LYS A 1 232 ? -14.182 14.540 7.327 1.00 8.35 212 LYS A CA 1
ATOM 3276 C C . LYS A 1 232 ? -13.474 15.538 8.229 1.00 8.28 212 LYS A C 1
ATOM 3277 O O . LYS A 1 232 ? -12.475 15.215 8.871 1.00 9.26 212 LYS A O 1
ATOM 3296 N N . LYS A 1 233 ? -13.979 16.765 8.279 1.00 9.07 213 LYS A N 1
ATOM 3297 C CA . LYS A 1 233 ? -13.347 17.788 9.094 1.00 10.08 213 LYS A CA 1
ATOM 3298 C C . LYS A 1 233 ? -13.407 17.444 10.579 1.00 9.56 213 LYS A C 1
ATOM 3299 O O . LYS A 1 233 ? -12.449 17.666 11.315 1.00 9.98 213 LYS A O 1
ATOM 3318 N N . GLU A 1 234 ? -14.533 16.910 11.034 1.00 8.73 214 GLU A N 1
ATOM 3319 C CA . GLU A 1 234 ? -14.661 16.557 12.436 1.00 9.24 214 GLU A CA 1
ATOM 3320 C C . GLU A 1 234 ? -13.733 15.412 12.814 1.00 8.95 214 GLU A C 1
ATOM 3321 O O . GLU A 1 234 ? -13.155 15.419 13.895 1.00 9.74 214 GLU A O 1
ATOM 3333 N N . ILE A 1 235 ? -13.595 14.425 11.935 1.00 8.61 215 ILE A N 1
ATOM 3334 C CA . ILE A 1 235 ? -12.689 13.322 12.205 1.00 8.88 215 ILE A CA 1
ATOM 3335 C C . ILE A 1 235 ? -11.236 13.806 12.186 1.00 8.66 215 ILE A C 1
ATOM 3336 O O . ILE A 1 235 ? -10.435 13.392 13.022 1.00 9.85 215 ILE A O 1
ATOM 3352 N N . ALA A 1 236 ? -10.895 14.708 11.277 1.00 9.26 216 ALA A N 1
ATOM 3353 C CA . ALA A 1 236 ? -9.532 15.241 11.260 1.00 9.97 216 ALA A CA 1
ATOM 3354 C C . ALA A 1 236 ? -9.223 15.933 12.587 1.00 11.00 216 ALA A C 1
ATOM 3355 O O . ALA A 1 236 ? -8.125 15.800 13.135 1.00 12.51 216 ALA A O 1
ATOM 3362 N N . GLU A 1 237 ? -10.199 16.651 13.120 1.00 10.70 217 GLU A N 1
ATOM 3363 C CA . GLU A 1 237 ? -10.024 17.323 14.404 1.00 12.28 217 GLU A CA 1
ATOM 3364 C C . GLU A 1 237 ? -9.881 16.307 15.541 1.00 11.84 217 GLU A C 1
ATOM 3365 O O . GLU A 1 237 ? -9.030 16.457 16.407 1.00 13.65 217 GLU A O 1
ATOM 3377 N N . PHE A 1 238 ? -10.693 15.259 15.509 1.00 10.31 218 PHE A N 1
ATOM 3378 C CA . PHE A 1 238 ? -10.673 14.256 16.559 1.00 10.80 218 PHE A CA 1
ATOM 3379 C C . PHE A 1 238 ? -9.342 13.516 16.609 1.00 10.91 218 PHE A C 1
ATOM 3380 O O . PHE A 1 238 ? -8.793 13.288 17.687 1.00 12.46 218 PHE A O 1
ATOM 3397 N N . ILE A 1 239 ? -8.800 13.147 15.450 1.00 10.83 219 ILE A N 1
ATOM 3398 C CA . ILE A 1 239 ? -7.600 12.318 15.435 1.00 11.80 219 ILE A CA 1
ATOM 3399 C C . ILE A 1 239 ? -6.296 13.096 15.536 1.00 12.74 219 ILE A C 1
ATOM 3400 O O . ILE A 1 239 ? -5.309 12.551 15.998 1.00 13.00 219 ILE A O 1
ATOM 3416 N N . GLY A 1 240 ? -6.279 14.353 15.112 1.00 13.10 220 GLY A N 1
ATOM 3417 C CA . GLY A 1 240 ? -5.038 15.115 15.148 1.00 14.21 220 GLY A CA 1
ATOM 3418 C C . GLY A 1 240 ? -3.947 14.379 14.387 1.00 15.17 220 GLY A C 1
ATOM 3419 O O . GLY A 1 240 ? -4.162 13.969 13.241 1.00 16.36 220 GLY A O 1
ATOM 3423 N N . ASP A 1 241 ? -2.797 14.169 15.027 1.00 15.80 221 ASP A N 1
ATOM 3424 C CA . ASP A 1 241 ? -1.713 13.433 14.390 1.00 17.07 221 ASP A CA 1
ATOM 3425 C C . ASP A 1 241 ? -1.695 11.962 14.798 1.00 15.78 221 ASP A C 1
ATOM 3426 O O . ASP A 1 241 ? -0.677 11.291 14.645 1.00 19.91 221 ASP A O 1
ATOM 3435 N N . HIS A 1 242 ? -2.814 11.463 15.317 1.00 13.31 222 HIS A N 1
ATOM 3436 C CA . HIS A 1 242 ? -2.934 10.044 15.636 1.00 13.20 222 HIS A CA 1
ATOM 3437 C C . HIS A 1 242 ? -3.320 9.198 14.438 1.00 14.52 222 HIS A C 1
ATOM 3438 O O . HIS A 1 242 ? -4.031 9.647 13.537 1.00 17.66 222 HIS A O 1
ATOM 3452 N N . GLU A 1 243 ? -2.898 7.943 14.464 1.00 14.70 223 GLU A N 1
ATOM 3453 C CA . GLU A 1 243 ? -3.367 6.966 13.497 1.00 17.98 223 GLU A CA 1
ATOM 3454 C C . GLU A 1 243 ? -4.786 6.521 13.804 1.00 16.46 223 GLU A C 1
ATOM 3455 O O . GLU A 1 243 ? -5.210 6.486 14.958 1.00 17.66 223 GLU A O 1
ATOM 3467 N N . ILE A 1 244 ? -5.507 6.159 12.754 1.00 15.12 224 ILE A N 1
ATOM 3468 C CA . ILE A 1 244 ? -6.784 5.482 12.899 1.00 14.41 224 ILE A CA 1
ATOM 3469 C C . ILE A 1 244 ? -6.522 3.988 13.097 1.00 14.74 224 ILE A C 1
ATOM 3470 O O . ILE A 1 244 ? -5.863 3.365 12.269 1.00 18.71 224 ILE A O 1
ATOM 3486 N N . LYS A 1 245 ? -6.991 3.426 14.208 1.00 13.60 225 LYS A N 1
ATOM 3487 C CA . LYS A 1 245 ? -6.903 1.982 14.413 1.00 15.00 225 LYS A CA 1
ATOM 3488 C C . LYS A 1 245 ? -8.010 1.230 13.676 1.00 15.57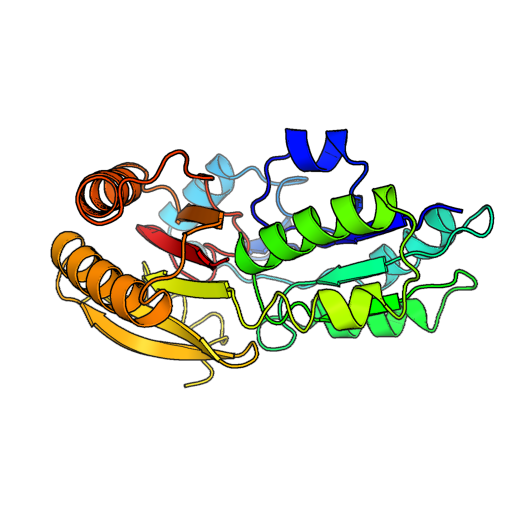 225 LYS A C 1
ATOM 3489 O O . LYS A 1 245 ? -7.739 0.269 12.967 1.00 17.59 225 LYS A O 1
ATOM 3508 N N . SER A 1 246 ? -9.258 1.667 13.857 1.00 13.96 226 SER A N 1
ATOM 3509 C CA . SER A 1 246 ? -10.413 1.040 13.221 1.00 13.20 226 SER A CA 1
ATOM 3510 C C . SER A 1 246 ? -11.359 2.140 12.769 1.00 11.29 226 SER A C 1
ATOM 3511 O O . SER A 1 246 ? -11.502 3.164 13.440 1.00 10.64 226 SER A O 1
ATOM 3519 N N . ILE A 1 247 ? -11.996 1.928 11.630 1.00 10.63 227 ILE A N 1
ATOM 3520 C CA . ILE A 1 247 ? -13.079 2.793 11.191 1.00 10.25 227 ILE A CA 1
ATOM 3521 C C . ILE A 1 247 ? -14.221 1.946 10.654 1.00 7.63 227 ILE A C 1
ATOM 3522 O O . ILE A 1 247 ? -14.017 1.027 9.862 1.00 8.67 227 ILE A O 1
ATOM 3538 N N . GLY A 1 248 ? -15.414 2.223 11.148 1.00 7.67 228 GLY A N 1
ATOM 3539 C CA . GLY A 1 248 ? -16.592 1.455 10.816 1.00 10.01 228 GLY A CA 1
ATOM 3540 C C . GLY A 1 248 ? -17.703 2.344 10.319 1.00 7.65 228 GLY A C 1
ATOM 3541 O O . GLY A 1 248 ? -17.877 3.466 10.799 1.00 7.96 228 GLY A O 1
ATOM 3545 N N . VAL A 1 249 ? -18.455 1.834 9.352 1.00 6.92 229 VAL A N 1
ATOM 3546 C CA . VAL A 1 249 ? -19.651 2.522 8.893 1.00 6.74 229 VAL A CA 1
ATOM 3547 C C . VAL A 1 249 ? -20.788 1.511 8.862 1.00 6.19 229 VAL A C 1
ATOM 3548 O O . VAL A 1 249 ? -20.718 0.529 8.141 1.00 7.64 229 VAL A O 1
ATOM 3561 N N . ALA A 1 250 ? -21.812 1.768 9.658 1.00 6.03 230 ALA A N 1
ATOM 3562 C CA . ALA A 1 250 ? -23.043 1.002 9.602 1.00 6.56 230 ALA A CA 1
ATOM 3563 C C . ALA A 1 250 ? -24.070 1.826 8.833 1.00 6.15 230 ALA A C 1
ATOM 3564 O O . ALA A 1 250 ? -24.053 3.048 8.913 1.00 7.17 230 ALA A O 1
ATOM 3571 N N . HIS A 1 251 ? -24.975 1.190 8.100 1.00 6.14 231 HIS A N 1
ATOM 3572 C CA . HIS A 1 251 ? -25.883 1.950 7.261 1.00 5.98 231 HIS A CA 1
ATOM 3573 C C . HIS A 1 251 ? -27.264 1.339 7.213 1.00 5.68 231 HIS A C 1
ATOM 3574 O O . HIS A 1 251 ? -27.435 0.119 7.245 1.00 6.46 231 HIS A O 1
ATOM 3588 N N . ALA A 1 252 ? -28.256 2.205 7.120 1.00 6.20 232 ALA A N 1
ATOM 3589 C CA . ALA A 1 252 ? -29.652 1.793 7.040 1.00 7.15 232 ALA A CA 1
ATOM 3590 C C . ALA A 1 252 ? -30.039 1.659 5.561 1.00 7.57 232 ALA A C 1
ATOM 3591 O O . ALA A 1 252 ? -30.784 2.461 4.998 1.00 7.95 232 ALA A O 1
ATOM 3598 N N . ASN A 1 253 ? -29.468 0.626 4.949 1.00 7.56 233 ASN A N 1
ATOM 3599 C CA . ASN A 1 253 ? -29.729 0.249 3.566 1.00 7.98 233 ASN A CA 1
ATOM 3600 C C . ASN A 1 253 ? -29.425 1.373 2.579 1.00 7.78 233 ASN A C 1
ATOM 3601 O O . ASN A 1 253 ? -30.251 1.716 1.738 1.00 9.00 233 ASN A O 1
ATOM 3612 N N . VAL A 1 254 ? -28.214 1.908 2.655 1.00 7.49 234 VAL A N 1
ATOM 3613 C CA . VAL A 1 254 ? -27.770 2.940 1.738 1.00 7.85 234 VAL A CA 1
ATOM 3614 C C . VAL A 1 254 ? -26.273 2.805 1.451 1.00 7.35 234 VAL A C 1
ATOM 3615 O O . VAL A 1 254 ? -25.479 3.701 1.722 1.00 7.56 234 VAL A O 1
ATOM 3628 N N . ILE A 1 255 ? -25.892 1.688 0.841 1.00 7.35 235 ILE A N 1
ATOM 3629 C CA . ILE A 1 255 ? -24.471 1.462 0.589 1.00 7.47 235 ILE A CA 1
ATOM 3630 C C . ILE A 1 255 ? -23.851 2.552 -0.290 1.00 7.02 235 ILE A C 1
ATOM 3631 O O . ILE A 1 255 ? -22.667 2.856 -0.140 1.00 7.78 235 ILE A O 1
ATOM 3647 N N . GLU A 1 256 ? -24.617 3.139 -1.208 1.00 7.38 236 GLU A N 1
ATOM 3648 C CA . GLU A 1 256 ? -24.036 4.174 -2.070 1.00 7.74 236 GLU A CA 1
ATOM 3649 C C . GLU A 1 256 ? -23.562 5.392 -1.257 1.00 7.66 236 GLU A C 1
ATOM 3650 O O . GLU A 1 256 ? -22.594 6.052 -1.630 1.00 7.79 236 GLU A O 1
ATOM 3662 N N . TYR A 1 257 ? -24.260 5.699 -0.174 1.00 7.48 237 TYR A N 1
ATOM 3663 C CA . TYR A 1 257 ? -23.885 6.806 0.704 1.00 7.24 237 TYR A CA 1
ATOM 3664 C C . TYR A 1 257 ? -22.591 6.439 1.455 1.00 7.20 237 TYR A C 1
ATOM 3665 O O . TYR A 1 257 ? -21.671 7.249 1.549 1.00 8.13 237 TYR A O 1
ATOM 3683 N N . VAL A 1 258 ? -22.507 5.208 1.957 1.00 6.44 238 VAL A N 1
ATOM 3684 C CA . VAL A 1 258 ? -21.283 4.714 2.545 1.00 6.62 238 VAL A CA 1
ATOM 3685 C C . VAL A 1 258 ? -20.122 4.829 1.566 1.00 6.16 238 VAL A C 1
ATOM 3686 O O . VAL A 1 258 ? -19.041 5.243 1.926 1.00 7.33 238 VAL A O 1
ATOM 3699 N N . ASP A 1 259 ? -20.360 4.453 0.306 1.00 6.83 239 ASP A N 1
ATOM 3700 C CA . ASP A 1 259 ? -19.301 4.491 -0.696 1.00 7.16 239 ASP A CA 1
ATOM 3701 C C . ASP A 1 259 ? -18.808 5.922 -0.931 1.00 7.39 239 ASP A C 1
ATOM 3702 O O . ASP A 1 259 ? -17.620 6.137 -1.147 1.00 8.67 239 ASP A O 1
ATOM 3711 N N . LYS A 1 260 ? -19.717 6.890 -0.901 1.00 7.32 240 LYS A N 1
ATOM 3712 C CA . LYS A 1 260 ? -19.323 8.294 -1.013 1.00 8.24 240 LYS A CA 1
ATOM 3713 C C . LYS A 1 260 ? -18.375 8.668 0.123 1.00 7.41 240 LYS A C 1
ATOM 3714 O O . LYS A 1 260 ? -17.369 9.357 -0.074 1.00 8.61 240 LYS A O 1
ATOM 3733 N N . LEU A 1 261 ? -18.696 8.206 1.329 1.00 7.04 241 LEU A N 1
ATOM 3734 C CA . LEU A 1 261 ? -17.875 8.516 2.488 1.00 7.13 241 LEU A CA 1
ATOM 3735 C C . LEU A 1 261 ? -16.509 7.866 2.347 1.00 7.12 241 LEU A C 1
ATOM 3736 O O . LEU A 1 261 ? -15.484 8.510 2.566 1.00 8.36 241 LEU A O 1
A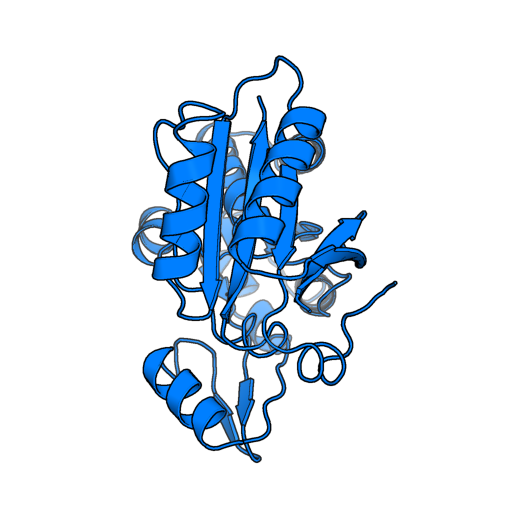TOM 3752 N N . LYS A 1 262 ? -16.475 6.595 1.937 1.00 7.58 242 LYS A N 1
ATOM 3753 C CA . LYS A 1 262 ? -15.196 5.897 1.765 1.00 9.05 242 LYS A CA 1
ATOM 3754 C C . LYS A 1 262 ? -14.324 6.620 0.741 1.00 8.72 242 LYS A C 1
ATOM 3755 O O . LYS A 1 262 ? -13.112 6.719 0.905 1.00 10.58 242 LYS A O 1
ATOM 3774 N N . LYS A 1 263 ? -14.925 7.103 -0.338 1.00 9.11 243 LYS A N 1
ATOM 3775 C CA . LYS A 1 263 ? -14.130 7.755 -1.380 1.00 10.34 243 LYS A CA 1
ATOM 3776 C C . LYS A 1 263 ? -13.433 9.007 -0.813 1.00 9.32 243 LYS A C 1
ATOM 3777 O O . LYS A 1 263 ? -12.242 9.213 -1.017 1.00 11.76 243 LYS A O 1
ATOM 3796 N N . VAL A 1 264 ? -14.170 9.819 -0.066 1.00 9.22 244 VAL A N 1
ATOM 3797 C CA . VAL A 1 264 ? -13.609 11.015 0.540 1.00 9.28 244 VAL A CA 1
ATOM 3798 C C . VAL A 1 264 ? -12.580 10.669 1.617 1.00 8.64 244 VAL A C 1
ATOM 3799 O O . VAL A 1 264 ? -11.498 11.263 1.684 1.00 9.86 244 VAL A O 1
ATOM 3812 N N . PHE A 1 265 ? -12.929 9.710 2.477 1.00 9.09 245 PHE A N 1
ATOM 3813 C CA . PHE A 1 265 ? -12.056 9.344 3.584 1.00 9.11 245 PHE A CA 1
ATOM 3814 C C . PHE A 1 265 ? -10.784 8.624 3.115 1.00 9.95 245 PHE A C 1
ATOM 3815 O O . PHE A 1 265 ? -9.736 8.770 3.734 1.00 12.19 245 PHE A O 1
ATOM 3832 N N . ASN A 1 266 ? -10.861 7.883 2.013 1.00 9.92 246 ASN A N 1
ATOM 3833 C CA . ASN A 1 266 ? -9.671 7.258 1.434 1.00 11.64 246 ASN A CA 1
ATOM 3834 C C . ASN A 1 266 ? -8.673 8.334 1.012 1.00 12.21 246 ASN A C 1
ATOM 3835 O O . ASN A 1 266 ? -7.471 8.173 1.206 1.00 16.05 246 ASN A O 1
ATOM 3846 N N . GLU A 1 267 ? -9.158 9.432 0.438 1.00 12.29 247 GLU A N 1
ATOM 3847 C CA A GLU A 1 267 ? -8.275 10.507 -0.006 0.55 14.47 247 GLU A CA 1
ATOM 3848 C CA B GLU A 1 267 ? -8.281 10.510 -0.009 0.45 14.52 247 GLU A CA 1
ATOM 3849 C C . GLU A 1 267 ? -7.718 11.311 1.165 1.00 15.15 247 GLU A C 1
ATOM 3850 O O . GLU A 1 267 ? -6.559 11.724 1.140 1.00 19.23 247 GLU A O 1
ATOM 3871 N N . ALA A 1 268 ? -8.546 11.534 2.184 1.00 13.00 248 ALA A N 1
ATOM 3872 C CA . ALA A 1 268 ? -8.172 12.360 3.331 1.00 13.84 248 ALA A CA 1
ATOM 3873 C C . ALA A 1 268 ? -7.273 11.654 4.327 1.00 14.70 248 ALA A C 1
ATOM 3874 O O . ALA A 1 268 ? -6.369 12.274 4.892 1.00 17.95 248 ALA A O 1
ATOM 3881 N N . PHE A 1 269 ? -7.522 10.369 4.548 1.00 13.42 249 PHE A N 1
ATOM 3882 C CA . PHE A 1 269 ? -6.906 9.644 5.651 1.00 13.32 249 PHE A CA 1
ATOM 3883 C C . PHE A 1 269 ? -6.204 8.361 5.223 1.00 14.00 249 PHE A C 1
ATOM 3884 O O . PHE A 1 269 ? -5.526 7.736 6.031 1.00 17.44 249 PHE A O 1
ATOM 3901 N N . HIS A 1 270 ? -6.374 7.959 3.969 1.00 14.32 250 HIS A N 1
ATOM 3902 C CA . HIS A 1 270 ? -5.677 6.779 3.426 1.00 22.15 250 HIS A CA 1
ATOM 3903 C C . HIS A 1 270 ? -5.999 5.518 4.244 1.00 22.59 250 HIS A C 1
ATOM 3904 O O . HIS A 1 270 ? -5.127 4.743 4.636 1.00 22.61 250 HIS A O 1
ATOM 3918 N N . VAL A 1 271 ? -7.286 5.335 4.497 1.00 22.40 251 VAL A N 1
ATOM 3919 C CA . VAL A 1 271 ? -7.779 4.205 5.277 1.00 21.80 251 VAL A CA 1
ATOM 3920 C C . VAL A 1 271 ? -7.405 2.884 4.623 1.00 23.23 251 VAL A C 1
ATOM 3921 O O . VAL A 1 271 ? -7.564 2.717 3.413 1.00 25.49 251 VAL A O 1
ATOM 3934 N N . ASN A 1 272 ? -6.926 1.938 5.422 1.00 22.03 252 ASN A N 1
ATOM 3935 C CA . ASN A 1 272 ? -6.544 0.632 4.891 1.00 23.23 252 ASN A CA 1
ATOM 3936 C C . ASN A 1 272 ? -7.742 -0.293 4.692 1.00 22.96 252 ASN A C 1
ATOM 3937 O O . ASN A 1 272 ? -7.873 -0.947 3.651 1.00 25.61 252 ASN A O 1
ATOM 3941 N N . ASN A 1 273 ? -8.608 -0.349 5.701 1.00 22.91 253 ASN A N 1
ATOM 3942 C CA . ASN A 1 273 ? -9.800 -1.192 5.675 1.00 21.12 253 ASN A CA 1
ATOM 3943 C C . ASN A 1 273 ? -10.891 -0.596 6.538 1.00 17.82 253 ASN A C 1
ATOM 3944 O O . ASN A 1 273 ? -10.621 -0.057 7.615 1.00 19.57 253 ASN A O 1
ATOM 3955 N N . TYR A 1 274 ? -12.125 -0.711 6.063 1.00 13.25 254 TYR A N 1
ATOM 3956 C CA . TYR A 1 274 ? -13.296 -0.330 6.844 1.00 11.98 254 TYR A CA 1
ATOM 3957 C C . TYR A 1 274 ? -14.031 -1.561 7.341 1.00 11.09 254 TYR A C 1
ATOM 3958 O O . TYR A 1 274 ? -14.051 -2.573 6.644 1.00 14.60 254 TYR A O 1
ATOM 3976 N N . ASP A 1 275 ? -14.681 -1.470 8.497 1.00 9.68 255 ASP A N 1
ATOM 3977 C CA . ASP A 1 275 ? -15.738 -2.414 8.842 1.00 9.40 255 ASP A CA 1
ATOM 3978 C C . ASP A 1 275 ? -17.043 -1.823 8.368 1.00 8.63 255 ASP A C 1
ATOM 3979 O O . ASP A 1 275 ? -17.385 -0.717 8.753 1.00 9.97 255 ASP A O 1
ATOM 3988 N N . ILE A 1 276 ? -17.772 -2.546 7.528 1.00 8.32 256 ILE A N 1
ATOM 3989 C CA . ILE A 1 276 ? -19.012 -2.048 6.975 1.00 8.85 256 ILE A CA 1
ATOM 3990 C C . ILE A 1 276 ? -20.090 -3.082 7.235 1.00 8.91 256 ILE A C 1
ATOM 3991 O O . ILE A 1 276 ? -19.871 -4.270 7.064 1.00 11.68 256 ILE A O 1
ATOM 4007 N N . ASN A 1 277 ? -21.257 -2.652 7.683 1.00 8.01 257 ASN A N 1
ATOM 4008 C CA A ASN A 1 277 ? -22.386 -3.558 7.812 0.67 8.14 257 ASN A CA 1
ATOM 4009 C CA B ASN A 1 277 ? -22.394 -3.562 7.805 0.33 7.77 257 ASN A CA 1
ATOM 4010 C C . ASN A 1 277 ? -23.695 -2.797 7.656 1.00 6.55 257 ASN A C 1
ATOM 4011 O O . ASN A 1 277 ? -23.765 -1.607 7.969 1.00 6.99 257 ASN A O 1
ATOM 4031 N N . VAL A 1 278 ? -24.712 -3.502 7.185 1.00 7.15 258 VAL A N 1
ATOM 4032 C CA . VAL A 1 278 ? -26.068 -3.017 7.269 1.00 6.99 258 VAL A CA 1
ATOM 4033 C C . VAL A 1 278 ? -26.417 -2.989 8.755 1.00 7.66 258 VAL A C 1
ATOM 4034 O O . VAL A 1 278 ? -26.206 -3.976 9.454 1.00 8.71 258 VAL A O 1
ATOM 4047 N N . THR A 1 279 ? -26.944 -1.874 9.248 1.00 6.38 259 THR A N 1
ATOM 4048 C CA . THR A 1 279 ? -27.292 -1.781 10.660 1.00 6.27 259 THR A CA 1
ATOM 4049 C C . THR A 1 279 ? -28.508 -2.626 10.986 1.00 6.74 259 THR A C 1
ATOM 4050 O O . THR A 1 279 ? -29.362 -2.900 10.143 1.00 8.45 259 THR A O 1
ATOM 4061 N N . THR A 1 280 ? -28.595 -3.036 12.236 1.00 6.85 260 THR A N 1
ATOM 4062 C CA A THR A 1 280 ? -29.686 -3.864 12.662 0.69 7.48 260 THR A CA 1
ATOM 4063 C CA B THR A 1 280 ? -29.714 -3.846 12.708 0.31 7.45 260 THR A CA 1
ATOM 4064 C C . THR A 1 280 ? -30.999 -3.051 12.663 1.00 6.23 260 THR A C 1
ATOM 4065 O O . THR A 1 280 ? -31.002 -1.839 12.935 1.00 6.81 260 THR A O 1
ATOM 4085 N N . PRO A 1 281 ? -32.128 -3.717 12.388 1.00 6.96 261 PRO A N 1
ATOM 4086 C CA . PRO A 1 281 ? -33.427 -3.052 12.420 1.00 7.36 261 PRO A CA 1
ATOM 4087 C C . PRO A 1 281 ? -33.726 -2.278 13.714 1.00 6.88 261 PRO A C 1
ATOM 4088 O O . PRO A 1 281 ? -34.361 -1.245 13.661 1.00 7.70 261 PRO A O 1
ATOM 4099 N N . VAL A 1 282 ? -33.278 -2.765 14.861 1.00 6.27 262 VAL A N 1
ATOM 4100 C CA . VAL A 1 282 ? -33.526 -2.029 16.097 1.00 6.36 262 VAL A CA 1
ATOM 4101 C C . VAL A 1 282 ? -32.947 -0.610 16.031 1.00 5.98 262 VAL A C 1
ATOM 4102 O O . VAL A 1 282 ? -33.531 0.325 16.568 1.00 7.93 262 VAL A O 1
ATOM 4115 N N . ILE A 1 283 ? -31.790 -0.458 15.392 1.00 6.43 263 ILE A N 1
ATOM 4116 C CA . ILE A 1 283 ? -31.200 0.863 15.216 1.00 5.74 263 ILE A CA 1
ATOM 4117 C C . ILE A 1 283 ? -31.917 1.658 14.128 1.00 5.85 263 ILE A C 1
ATOM 4118 O O . ILE A 1 283 ? -32.272 2.811 14.345 1.00 6.47 263 ILE A O 1
ATOM 4134 N N . SER A 1 284 ? -32.144 1.069 12.963 1.00 6.15 264 SER A N 1
ATOM 4135 C CA A SER A 1 284 ? -32.766 1.847 11.897 0.80 6.78 264 SER A CA 1
ATOM 4136 C CA B SER A 1 284 ? -32.790 1.820 11.874 0.20 7.27 264 SER A CA 1
ATOM 4137 C C . SER A 1 284 ? -34.219 2.241 12.183 1.00 6.05 264 SER A C 1
ATOM 4138 O O . SER A 1 284 ? -34.713 3.219 11.623 1.00 7.38 264 SER A O 1
ATOM 4151 N N . ALA A 1 285 ? -34.864 1.513 13.095 1.00 6.80 265 ALA A N 1
ATOM 4152 C CA . ALA A 1 285 ? -36.194 1.883 13.545 1.00 7.29 265 ALA A CA 1
ATOM 4153 C C . ALA A 1 285 ? -36.200 3.298 14.139 1.00 8.36 265 ALA A C 1
ATOM 4154 O O . ALA A 1 285 ? -37.211 4.004 14.079 1.00 12.74 265 ALA A O 1
ATOM 4161 N N . HIS A 1 286 ? -35.079 3.685 14.733 1.00 6.42 266 HIS A N 1
ATOM 4162 C CA . HIS A 1 286 ? -34.904 5.020 15.310 1.00 6.71 266 HIS A CA 1
ATOM 4163 C C . HIS A 1 286 ? -34.272 6.026 14.356 1.00 6.88 266 HIS A C 1
ATOM 4164 O O . HIS A 1 286 ? -34.672 7.183 14.339 1.00 8.27 266 HIS A O 1
ATOM 4178 N N . THR A 1 287 ? -33.270 5.611 13.590 1.00 6.46 267 THR A N 1
ATOM 4179 C CA . THR A 1 287 ? -32.585 6.565 12.713 1.00 6.91 267 THR A CA 1
ATOM 4180 C C . THR A 1 287 ? -33.369 6.889 11.457 1.00 7.46 267 THR A C 1
ATOM 4181 O O . THR A 1 287 ? -33.131 7.920 10.826 1.00 7.63 267 THR A O 1
ATOM 4192 N N . GLY A 1 288 ? -34.265 5.987 11.080 1.00 7.41 268 GLY A N 1
ATOM 4193 C CA . GLY A 1 288 ? -34.862 6.008 9.765 1.00 7.83 268 GLY A CA 1
ATOM 4194 C C . GLY A 1 288 ? -33.969 5.336 8.735 1.00 7.53 268 GLY A C 1
ATOM 4195 O O . GLY A 1 288 ? -32.746 5.172 8.922 1.00 8.04 268 GLY A O 1
ATOM 4199 N N . GLN A 1 289 ? -34.571 4.973 7.606 1.00 8.36 269 GLN A N 1
ATOM 4200 C CA . GLN A 1 289 ? -33.813 4.461 6.468 1.00 8.40 269 GLN A CA 1
ATOM 4201 C C . GLN A 1 289 ? -32.970 5.594 5.876 1.00 8.51 269 GLN A C 1
ATOM 4202 O O . GLN A 1 289 ? -33.338 6.764 5.964 1.00 8.59 269 GLN A O 1
ATOM 4216 N N . GLY A 1 290 ? -31.818 5.257 5.306 1.00 8.20 270 GLY A N 1
ATOM 4217 C CA . GLY A 1 290 ? -30.941 6.245 4.702 1.00 8.48 270 GLY A CA 1
ATOM 4218 C C . GLY A 1 290 ? -29.912 6.829 5.654 1.00 7.41 270 GLY A C 1
ATOM 4219 O O . GLY A 1 290 ? -29.078 7.633 5.243 1.00 8.02 270 GLY A O 1
ATOM 4223 N N . ALA A 1 291 ? -29.972 6.425 6.914 1.00 7.05 271 ALA A N 1
ATOM 4224 C CA . ALA A 1 291 ? -29.002 6.840 7.918 1.00 7.03 271 ALA A CA 1
ATOM 4225 C C . ALA A 1 291 ? -27.670 6.128 7.769 1.00 5.92 271 ALA A C 1
ATOM 4226 O O . ALA A 1 291 ? -27.603 5.006 7.246 1.00 6.12 271 ALA A O 1
ATOM 4233 N N . ILE A 1 292 ? -26.610 6.772 8.268 1.00 6.47 272 ILE A N 1
ATOM 4234 C CA . ILE A 1 292 ? -25.319 6.129 8.434 1.00 5.50 272 ILE A CA 1
ATOM 4235 C C . ILE A 1 292 ? -24.785 6.428 9.820 1.00 6.01 272 ILE A C 1
ATOM 4236 O O . ILE A 1 292 ? -25.095 7.450 10.429 1.00 6.65 272 ILE A O 1
ATOM 4252 N N . GLY A 1 293 ? -23.992 5.491 10.324 1.00 5.94 273 GLY A N 1
ATOM 4253 C CA . GLY A 1 293 ? -23.260 5.635 11.575 1.00 5.84 273 GLY A CA 1
ATOM 4254 C C . GLY A 1 293 ? -21.781 5.442 11.319 1.00 6.42 273 GLY A C 1
ATOM 4255 O O . GLY A 1 293 ? -21.383 4.414 10.803 1.00 8.84 273 GLY A O 1
ATOM 4259 N N . LEU A 1 294 ? -20.996 6.458 11.652 1.00 6.08 274 LEU A N 1
ATOM 4260 C CA . LEU A 1 294 ? -19.552 6.466 11.457 1.00 6.03 274 LEU A CA 1
ATOM 4261 C C . LEU A 1 294 ? -18.867 6.354 12.815 1.00 5.83 274 LEU A C 1
ATOM 4262 O O . LEU A 1 294 ? -19.149 7.135 13.711 1.00 6.57 274 LEU A O 1
ATOM 4278 N N . VAL A 1 295 ? -17.949 5.406 12.945 1.00 5.88 275 VAL A N 1
ATOM 4279 C CA . VAL A 1 295 ? -17.236 5.197 14.186 1.00 5.45 275 VAL A CA 1
ATOM 4280 C C . VAL A 1 295 ? -15.740 5.135 13.893 1.00 6.03 275 VAL A C 1
ATOM 4281 O O . VAL A 1 295 ? -15.292 4.342 13.064 1.00 7.40 275 VAL A O 1
ATOM 4294 N N . VAL A 1 296 ? -14.981 5.977 14.578 1.00 7.24 276 VAL A N 1
ATOM 4295 C CA . VAL A 1 296 ? -13.539 6.017 14.416 1.00 8.22 276 VAL A CA 1
ATOM 4296 C C . VAL A 1 296 ? -12.873 5.753 15.758 1.00 8.63 276 VAL A C 1
ATOM 4297 O O . VAL A 1 296 ? -13.163 6.431 16.741 1.00 8.80 276 VAL A O 1
ATOM 4310 N N . LEU A 1 297 ? -12.006 4.745 15.782 1.00 8.88 277 LEU A N 1
ATOM 4311 C CA . LEU A 1 297 ? -11.169 4.456 16.938 1.00 9.32 277 LEU A CA 1
ATOM 4312 C C . LEU A 1 297 ? -9.757 4.897 16.594 1.00 8.96 277 LEU A C 1
ATOM 4313 O O . LEU A 1 297 ? -9.150 4.375 15.654 1.00 10.73 277 LEU A O 1
ATOM 4329 N N . LYS A 1 298 ? -9.251 5.877 17.330 1.00 10.28 278 LYS A N 1
ATOM 4330 C CA . LYS A 1 298 ? -7.875 6.329 17.127 1.00 11.57 278 LYS A CA 1
ATOM 4331 C C . LYS A 1 298 ? -6.918 5.595 18.042 1.00 12.23 278 LYS A C 1
ATOM 4332 O O . LYS A 1 298 ? -7.327 5.105 19.095 1.00 13.05 278 LYS A O 1
ATOM 4351 N N . LYS A 1 299 ? -5.662 5.490 17.609 1.00 14.23 279 LYS A N 1
ATOM 4352 C CA . LYS A 1 299 ? -4.566 4.981 18.433 1.00 18.81 279 LYS A CA 1
ATOM 4353 C C . LYS A 1 299 ? -3.999 6.070 19.341 1.00 23.01 279 LYS A C 1
ATOM 4354 O O . LYS A 1 299 ? -3.534 5.775 20.451 1.00 22.44 279 LYS A O 1
#

Radius of gyration: 18.15 Å; Cα contacts (8 Å, |Δi|>4): 580; chains: 1; bounding box: 48×44×43 Å

Sequence (268 aa):
TKQIIVTDSTSDLSKEYLEANNIIHVIPLSSLTIEGASYVDDQVDITSEEFINHIENDEDVVKTSSSQQPAIGEFISSAYEELGKDGSEIIISIHLSSGLSGTYNTAYQASQMMVDANVTVIDSKSISFGLGYQIQHLVELVKEGVSTSSEIVKKLNNHLRRENIKLFVVIGQLNQQLIKKGGRISKIKPIGTLDDGRLELVHNARRTQNSSIQYLKKEIAEFIGDHEIKSIGVAHANVIEYVDKLKKVFNEEAFHVNNYDINNVTTTPVISSAHTGQGAIGLVVLKK

Foldseek 3Di:
DFAQAEEEDFQLDDPVVCVVLNYHYDYKWKAWPNRIATFPPRADLVRLVVSVVVVIAMAIAAGDLVSLLVVQQVVCVPPHEYEYEYAAPLQHCNQVSNVVSCVVHPHHYHGHHLLHTHNSSVVLVVVVSVCSVVVHDPVVSNVVSVVQSLQKWKKKWFDDQVLQVVHPQAPACIWMWTGDSNGTHTDDHHVDLLRVLVVVLVVVCVSAPPWAWPAKEKEAQPCVVSVVSNCVVCCVSRVDDDYHYGHGTSNVCSNRPHGMMMIMTGTD

Nearest PDB structures (foldseek):
  4x9x-assembly1_A  TM=1.004E+00  e=5.957E-59  Staphylococcus aureus subsp. aureus MW2
  6dj6-assembly2_B  TM=9.119E-01  e=1.061E-27  Streptococcus pneumoniae
  6b9i-assembly2_B  TM=9.272E-01  e=4.041E-27  Staphylococcus aureus
  7w7h-assembly1_E-2  TM=9.145E-01  e=6.983E-27  Streptococcus suis 05ZYH33
  1pzx-assembly1_A  TM=9.343E-01  e=6.269E-25  Geobacillus stearothermophilus

Secondary structure (DSSP, 8-state):
-PPEEEEETTS---HHHHHHTT-EEE--EEEETTEEEEBTTTB-HHHHHHHHHTT--EEEEPPPHHHHHHHHHHHTTTS--EEEEES-TTT-SHHHHHHHHHTSSSS-EEEEE-S--THHHHHHHHHHHHHHHTT--HHHHHHHHHHHHTTEEEEEE-S-HHHHHHHT-B---EEEEEEETTEEEEEEEESSHHHHHHHHHHHHHHHHTTPPEEEEEEEESS-HHHHHHHHHHHHHHH--S--EEEEPPHHHHHHH-TT-EEEEEEE-

InterPro domains:
  IPR003797 DegV [PF02645] (6-278)
  IPR003797 DegV [PS51482] (4-278)
  IPR003797 DegV [TIGR00762] (6-276)
  IPR043168 DegV, C-terminal domain [G3DSA:3.30.1180.10] (151-279)
  IPR050270 DegV domain-containing [PTHR33434] (1-278)

Solvent-accessible surface area: 12586 Å² total; per-residue (Å²): 145,105,16,39,10,0,0,1,19,0,3,10,15,56,128,141,51,22,131,75,37,109,11,69,54,14,41,5,23,0,44,5,112,77,44,78,56,49,2,66,108,81,6,70,30,131,82,2,28,88,49,22,129,99,98,40,55,20,133,30,48,82,8,66,60,35,106,0,43,74,20,0,72,100,31,10,146,123,69,31,58,0,0,0,0,0,5,0,55,20,20,13,36,0,56,76,9,0,108,80,0,11,116,114,21,144,16,91,20,39,23,11,20,0,68,8,27,7,6,0,0,0,4,0,0,51,46,0,7,79,10,12,120,124,53,28,58,16,76,66,0,56,129,86,0,82,130,18,43,133,32,24,54,15,4,17,1,3,28,71,67,112,23,3,98,138,20,57,81,57,62,72,131,38,6,0,0,10,30,73,106,1,134,10,47,56,71,70,92,4,193,60,50,91,46,0,1,68,36,0,56,134,60,0,46,145,42,13,54,146,90,116,40,120,22,2,0,0,3,10,3,86,26,86,132,1,0,69,77,0,60,163,35,0,64,140,44,40,147,25,111,109,23,49,56,47,69,9,12,2,7,20,5,8,26,13,0,36,21,3,2,13,1,0,0,7,35,144

Organism: Staphylococcus aureus (strain MW2) (NCBI:txid196620)

B-factor: mean 15.44, std 9.26, range [5.1, 71.74]

CATH classification: 3.40.50.10170 (+1 more: 3.30.1180.10)